Protein AF-A0A0G2GK25-F1 (afdb_monomer_lite)

Radius of gyration: 30.73 Å; chains: 1; bounding box: 61×82×72 Å

Foldseek 3Di:
DDDPPPDDADPVVNSPVPDDFWADDPQQPPAPDDKDWDWDDDAQAKTWIWIDGHDPPDIDTTDIDHADPVHHPDDDPDDDDDDDDDDDPDDDDDDDLDDDDDDDDDDDPDDDDDDDDDDDDDDDDDDDDDDDDDDPDDDDDDDDDDDDDDDDDDDDPPDDPDDDPCLPVCDPVNVVVVCVVVVNDDDDPVVSVVVSVVVVVVCVQLVVQLVVVCVVVVHPDRALVSSQVSCVVVVRHDPDRDD

Secondary structure (DSSP, 8-state):
----SSSPP-TTTTTGGG-------TT-TT-SS--EEEEEEETTTEEEEEEE-SSTT--EEEEEE--BTTB-----SS----------SS------------------S----PPPPPPP---------------S----S------------S-----------GGGGS-HHHHHHHHHHTT-S---TTHHHHHHHHHHHHHHHHHHHHHHHHHHTT-SS--HHHHHHHHHHTT----S---

Structure (mmCIF, N/CA/C/O backbone):
data_AF-A0A0G2GK25-F1
#
_entry.id   AF-A0A0G2GK25-F1
#
loop_
_atom_site.group_PDB
_atom_site.id
_atom_site.type_symbol
_atom_site.label_atom_id
_atom_site.label_alt_id
_atom_site.label_comp_id
_atom_site.label_asym_id
_atom_site.label_entity_id
_atom_site.label_seq_id
_atom_site.pdbx_PDB_ins_code
_atom_site.Cartn_x
_atom_site.Cartn_y
_atom_site.Cartn_z
_atom_site.occupancy
_atom_site.B_iso_or_equiv
_atom_site.auth_seq_id
_atom_site.auth_comp_id
_atom_site.auth_asym_id
_atom_site.auth_atom_id
_atom_site.pdbx_PDB_model_num
ATOM 1 N N . MET A 1 1 ? 1.646 -21.976 -9.529 1.00 83.19 1 MET A N 1
ATOM 2 C CA . MET A 1 1 ? 1.041 -22.993 -8.644 1.00 83.19 1 MET A CA 1
ATOM 3 C C . MET A 1 1 ? -0.136 -22.377 -7.900 1.00 83.19 1 MET A C 1
ATOM 5 O O . MET A 1 1 ? -0.073 -21.195 -7.583 1.00 83.19 1 MET A O 1
ATOM 9 N N . VAL A 1 2 ? -1.203 -23.137 -7.650 1.00 83.75 2 VAL A N 1
ATOM 10 C CA . VAL A 1 2 ? -2.229 -22.783 -6.656 1.00 83.75 2 VAL A CA 1
ATOM 11 C C . VAL A 1 2 ? -1.960 -23.683 -5.458 1.00 83.75 2 VAL A C 1
ATOM 13 O O . VAL A 1 2 ? -1.951 -24.897 -5.619 1.00 83.75 2 VAL A O 1
ATOM 16 N N . GLY A 1 3 ? -1.671 -23.091 -4.300 1.00 82.56 3 GLY A N 1
ATOM 17 C CA . GLY A 1 3 ? -1.383 -23.849 -3.086 1.00 82.56 3 GLY A CA 1
ATOM 18 C C . GLY A 1 3 ? -2.664 -24.393 -2.460 1.00 82.56 3 GLY A C 1
ATOM 19 O O . GLY A 1 3 ? -3.584 -23.631 -2.177 1.00 82.56 3 GLY A O 1
ATOM 20 N N . ASP A 1 4 ? -2.698 -25.699 -2.229 1.00 81.88 4 ASP A N 1
ATOM 21 C CA . ASP A 1 4 ? -3.727 -26.418 -1.468 1.00 81.88 4 ASP A CA 1
ATOM 22 C C . ASP A 1 4 ? -3.340 -26.609 0.014 1.00 81.88 4 ASP A C 1
ATOM 24 O O . ASP A 1 4 ? -4.133 -27.113 0.805 1.00 81.88 4 ASP A O 1
ATOM 28 N N . GLY A 1 5 ? -2.122 -26.196 0.388 1.00 84.69 5 GLY A N 1
ATOM 29 C CA . GLY A 1 5 ? -1.553 -26.331 1.731 1.00 84.69 5 GLY A CA 1
ATOM 30 C C . GLY A 1 5 ? -0.846 -27.664 1.998 1.00 84.69 5 GLY A C 1
ATOM 31 O O . GLY A 1 5 ? -0.209 -27.787 3.039 1.00 84.69 5 GLY A O 1
ATOM 32 N N . ASN A 1 6 ? -0.915 -28.625 1.072 1.00 85.75 6 ASN A N 1
ATOM 33 C CA . ASN A 1 6 ? -0.344 -29.967 1.235 1.00 85.75 6 ASN A CA 1
ATOM 34 C C . ASN A 1 6 ? 0.744 -30.270 0.199 1.00 85.75 6 ASN A C 1
ATOM 36 O O . ASN A 1 6 ? 1.732 -30.932 0.509 1.00 85.75 6 ASN A O 1
ATOM 40 N N . THR A 1 7 ? 0.566 -29.799 -1.033 1.00 86.94 7 THR A N 1
ATOM 41 C CA . THR A 1 7 ? 1.495 -30.048 -2.130 1.00 86.94 7 THR A CA 1
ATOM 42 C C . THR A 1 7 ? 2.746 -29.186 -1.952 1.00 86.94 7 THR A C 1
ATOM 44 O O . THR A 1 7 ? 2.666 -27.956 -1.925 1.00 86.94 7 THR A O 1
ATOM 47 N N . ALA A 1 8 ? 3.908 -29.832 -1.825 1.00 88.69 8 ALA A N 1
ATOM 48 C CA . ALA A 1 8 ? 5.200 -29.154 -1.766 1.00 88.69 8 ALA A CA 1
ATOM 49 C C . ALA A 1 8 ? 5.612 -28.628 -3.151 1.00 88.69 8 ALA A C 1
ATOM 51 O O . ALA A 1 8 ? 5.253 -29.201 -4.179 1.00 88.69 8 ALA A O 1
ATOM 52 N N . TYR A 1 9 ? 6.371 -27.532 -3.177 1.00 87.19 9 TYR A N 1
ATOM 53 C CA . TYR A 1 9 ? 6.902 -26.973 -4.418 1.00 87.19 9 TYR A CA 1
ATOM 54 C C . TYR A 1 9 ? 8.110 -27.790 -4.896 1.00 87.19 9 TYR A C 1
ATOM 56 O O . TYR A 1 9 ? 9.088 -27.922 -4.162 1.00 87.19 9 TYR A O 1
ATOM 64 N N . ASP A 1 10 ? 8.055 -28.303 -6.126 1.00 90.75 10 ASP A N 1
ATOM 65 C CA . ASP A 1 10 ? 9.185 -28.985 -6.765 1.00 90.75 10 ASP A CA 1
ATOM 66 C C . ASP A 1 10 ? 10.186 -27.960 -7.325 1.00 90.75 10 ASP A C 1
ATOM 68 O O . ASP A 1 10 ? 9.947 -27.342 -8.366 1.00 90.75 10 ASP A O 1
ATOM 72 N N . GLN A 1 11 ? 11.300 -27.765 -6.615 1.00 88.19 11 GLN A N 1
ATOM 73 C CA . GLN A 1 11 ? 12.365 -26.845 -7.022 1.00 88.19 11 GLN A CA 1
ATOM 74 C C . GLN A 1 11 ? 13.204 -27.374 -8.196 1.00 88.19 11 GLN A C 1
ATOM 76 O O . GLN A 1 11 ? 13.703 -26.566 -8.973 1.00 88.19 11 GLN A O 1
ATOM 81 N N . GLU A 1 12 ? 13.351 -28.694 -8.356 1.00 88.38 12 GLU A N 1
ATOM 82 C CA . GLU A 1 12 ? 14.247 -29.281 -9.365 1.00 88.38 12 GLU A CA 1
ATOM 83 C C . GLU A 1 12 ? 13.692 -29.127 -10.787 1.00 88.38 12 GLU A C 1
ATOM 85 O O . GLU A 1 12 ? 14.448 -28.918 -11.736 1.00 88.38 12 GLU A O 1
ATOM 90 N N . HIS A 1 13 ? 12.366 -29.179 -10.938 1.00 89.88 13 HIS A N 1
ATOM 91 C CA . HIS A 1 13 ? 11.699 -29.094 -12.243 1.00 89.88 13 HIS A CA 1
ATOM 92 C C . HIS A 1 13 ? 10.912 -27.793 -12.451 1.00 89.88 13 HIS A C 1
ATOM 94 O O . HIS A 1 13 ? 9.975 -27.770 -13.259 1.00 89.88 13 HIS A O 1
ATOM 100 N N . ASP A 1 14 ? 11.245 -26.724 -11.717 1.00 88.00 14 ASP A N 1
ATOM 101 C CA . ASP A 1 14 ? 10.513 -25.444 -11.712 1.00 88.00 14 ASP A CA 1
ATOM 102 C C . ASP A 1 14 ? 8.997 -25.618 -11.496 1.00 88.00 14 ASP A C 1
ATOM 104 O O . ASP A 1 14 ? 8.171 -24.840 -11.979 1.00 88.00 14 ASP A O 1
ATOM 108 N N . ASN A 1 15 ? 8.613 -26.693 -10.805 1.00 90.25 15 ASN A N 1
ATOM 109 C CA . ASN A 1 15 ? 7.237 -27.075 -10.546 1.00 90.25 15 ASN A CA 1
ATOM 110 C C . ASN A 1 15 ? 6.333 -27.128 -11.803 1.00 90.25 15 ASN A C 1
ATOM 112 O O . ASN A 1 15 ? 5.127 -26.866 -11.733 1.00 90.25 15 ASN A O 1
ATOM 116 N N . LYS A 1 16 ? 6.889 -27.517 -12.961 1.00 86.62 16 LYS A N 1
ATOM 117 C CA . LYS A 1 16 ? 6.139 -27.647 -14.228 1.00 86.62 16 LYS A CA 1
ATOM 118 C C . LYS A 1 16 ? 4.933 -28.584 -14.128 1.00 86.62 16 LYS A C 1
ATOM 120 O O . LYS A 1 16 ? 3.908 -28.332 -14.753 1.00 86.62 16 LYS A O 1
ATOM 125 N N . GLY A 1 17 ? 5.023 -29.638 -13.313 1.00 84.25 17 GLY A N 1
ATOM 126 C CA . GLY A 1 17 ? 3.943 -30.615 -13.129 1.00 84.25 17 GLY A CA 1
ATOM 127 C C . GLY A 1 17 ? 2.679 -30.052 -12.465 1.00 84.25 17 GLY A C 1
ATOM 128 O O . GLY A 1 17 ? 1.587 -30.552 -12.724 1.00 84.25 17 GLY A O 1
ATOM 129 N N . THR A 1 18 ? 2.796 -28.996 -11.650 1.00 85.62 18 THR A N 1
ATOM 130 C CA . THR A 1 18 ? 1.647 -28.327 -11.001 1.00 85.62 18 THR A CA 1
ATOM 131 C C . THR A 1 18 ? 1.544 -26.843 -11.383 1.00 85.62 18 THR A C 1
ATOM 133 O O . THR A 1 18 ? 0.936 -26.009 -10.691 1.00 85.62 18 THR A O 1
ATOM 136 N N . GLU A 1 19 ? 2.141 -26.488 -12.523 1.00 87.81 19 GLU A N 1
ATOM 137 C CA . GLU A 1 19 ? 2.067 -25.148 -13.077 1.00 87.81 19 GLU A CA 1
ATOM 138 C C . GLU A 1 19 ? 0.626 -24.810 -13.471 1.00 87.81 19 GLU A C 1
ATOM 140 O O . GLU A 1 19 ? -0.132 -25.607 -14.024 1.00 87.81 19 GLU A O 1
ATOM 145 N N . VAL A 1 20 ? 0.217 -23.588 -13.138 1.00 87.69 20 VAL A N 1
ATOM 146 C CA . VAL A 1 20 ? -1.143 -23.118 -13.416 1.00 87.69 20 VAL A CA 1
ATOM 147 C C . VAL A 1 20 ? -1.178 -22.390 -14.734 1.00 87.69 20 VAL A C 1
ATOM 149 O O . VAL A 1 20 ? -1.976 -22.712 -15.610 1.00 87.69 20 VAL A O 1
ATOM 152 N N . ALA A 1 21 ? -0.317 -21.395 -14.816 1.00 88.75 21 ALA A N 1
ATOM 153 C CA . ALA A 1 21 ? -0.003 -20.623 -15.982 1.00 88.75 21 ALA A CA 1
ATOM 154 C C . ALA A 1 21 ? 1.321 -19.922 -15.685 1.00 88.75 21 ALA A C 1
ATOM 156 O O . ALA A 1 21 ? 1.618 -19.605 -14.525 1.00 88.75 21 ALA A O 1
ATOM 157 N N . GLY A 1 22 ? 2.063 -19.643 -16.739 1.00 90.31 22 GLY A N 1
ATOM 158 C CA . GLY A 1 22 ? 3.324 -18.937 -16.682 1.00 90.31 22 GLY A CA 1
ATOM 159 C C . GLY A 1 22 ? 3.684 -18.430 -18.065 1.00 90.31 22 GLY A C 1
ATOM 160 O O . GLY A 1 22 ? 3.049 -18.763 -19.067 1.00 90.31 22 GLY A O 1
ATOM 161 N N . CYS A 1 23 ? 4.689 -17.571 -18.109 1.00 91.81 23 CYS A N 1
ATOM 162 C CA . CYS A 1 23 ? 5.248 -17.079 -19.352 1.00 91.81 23 CYS A CA 1
ATOM 163 C C . CYS A 1 23 ? 6.756 -16.919 -19.207 1.00 91.81 23 CYS A C 1
ATOM 165 O O . CYS A 1 23 ? 7.280 -16.721 -18.110 1.00 91.81 23 CYS A O 1
ATOM 167 N N . SER A 1 24 ? 7.454 -16.945 -20.338 1.00 91.12 24 SER A N 1
ATOM 168 C CA . SER A 1 24 ? 8.883 -16.654 -20.375 1.00 91.12 24 SER A CA 1
ATOM 169 C C . SER A 1 24 ? 9.122 -15.153 -20.551 1.00 91.12 24 SER A C 1
ATOM 171 O O . SER A 1 24 ? 8.827 -14.580 -21.601 1.00 91.12 24 SER A O 1
ATOM 173 N N . ALA A 1 25 ? 9.686 -14.510 -19.526 1.00 89.69 25 ALA A N 1
ATOM 174 C CA . ALA A 1 25 ? 10.042 -13.090 -19.531 1.00 89.69 25 ALA A CA 1
ATOM 175 C C . ALA A 1 25 ? 11.565 -12.903 -19.651 1.00 89.69 25 ALA A C 1
ATOM 177 O O . ALA A 1 25 ? 12.266 -12.577 -18.690 1.00 89.69 25 ALA A O 1
ATOM 178 N N . ARG A 1 26 ? 12.104 -13.122 -20.857 1.00 89.25 26 ARG A N 1
ATOM 179 C CA . ARG A 1 26 ? 13.542 -12.958 -21.127 1.00 89.25 26 ARG A CA 1
ATOM 180 C C . ARG A 1 26 ? 13.955 -11.487 -21.028 1.00 89.25 26 ARG A C 1
ATOM 182 O O . ARG A 1 26 ? 13.415 -10.663 -21.757 1.00 89.25 26 ARG A O 1
ATOM 189 N N . GLY A 1 27 ? 14.949 -11.180 -20.195 1.00 86.38 27 GLY A N 1
ATOM 190 C CA . GLY A 1 27 ? 15.452 -9.810 -20.005 1.00 86.38 27 GLY A CA 1
ATOM 191 C C . GLY A 1 27 ? 14.850 -9.072 -18.807 1.00 86.38 27 GLY A C 1
ATOM 192 O O . GLY A 1 27 ? 14.907 -7.851 -18.754 1.00 86.38 27 GLY A O 1
ATOM 193 N N . LEU A 1 28 ? 14.268 -9.799 -17.847 1.00 88.69 28 LEU A N 1
ATOM 194 C CA . LEU A 1 28 ? 13.808 -9.217 -16.583 1.00 88.69 28 LEU A CA 1
ATOM 195 C C . LEU A 1 28 ? 14.977 -8.763 -15.683 1.00 88.69 28 LEU A C 1
ATOM 197 O O . LEU A 1 28 ? 14.840 -7.804 -14.928 1.00 88.69 28 LEU A O 1
ATOM 201 N N . ARG A 1 29 ? 16.130 -9.442 -15.773 1.00 89.12 29 ARG A N 1
ATOM 202 C CA . ARG A 1 29 ? 17.359 -9.089 -15.045 1.00 89.12 29 ARG A CA 1
ATOM 203 C C . ARG A 1 29 ? 18.090 -7.958 -15.770 1.00 89.12 29 ARG A C 1
ATOM 205 O O . ARG A 1 29 ? 18.229 -8.017 -16.990 1.00 89.12 29 ARG A O 1
ATOM 212 N N . ASN A 1 30 ? 18.570 -6.964 -15.019 1.00 86.62 30 ASN A N 1
ATOM 213 C CA . ASN A 1 30 ? 19.316 -5.805 -15.535 1.00 86.62 30 ASN A CA 1
ATOM 214 C C . ASN A 1 30 ? 18.621 -5.081 -16.704 1.00 86.62 30 ASN A C 1
ATOM 216 O O . ASN A 1 30 ? 19.266 -4.662 -17.663 1.00 86.62 30 ASN A O 1
ATOM 220 N N . ALA A 1 31 ? 17.294 -4.947 -16.636 1.00 87.19 31 ALA A N 1
ATOM 221 C CA . ALA A 1 31 ? 16.536 -4.221 -17.645 1.00 87.19 31 ALA A CA 1
ATOM 222 C C . ALA A 1 31 ? 16.897 -2.724 -17.642 1.00 87.19 31 ALA A C 1
ATOM 224 O O . ALA A 1 31 ? 17.060 -2.108 -16.589 1.00 87.19 31 ALA A O 1
ATOM 225 N N . ASN A 1 32 ? 16.946 -2.116 -18.831 1.00 89.06 32 ASN A N 1
ATOM 226 C CA . ASN A 1 32 ? 17.199 -0.676 -18.989 1.00 89.06 32 ASN A CA 1
ATOM 227 C C . ASN A 1 32 ? 16.041 0.202 -18.482 1.00 89.06 32 ASN A C 1
ATOM 229 O O . ASN A 1 32 ? 16.210 1.406 -18.297 1.00 89.06 32 ASN A O 1
ATOM 233 N N . VAL A 1 33 ? 14.863 -0.391 -18.276 1.00 90.69 33 VAL A N 1
ATOM 234 C CA . VAL A 1 33 ? 13.667 0.273 -17.753 1.00 90.69 33 VAL A CA 1
ATOM 235 C C . VAL A 1 33 ? 13.247 -0.366 -16.428 1.00 90.69 33 VAL A C 1
ATOM 237 O O . VAL A 1 33 ? 13.446 -1.570 -16.249 1.00 90.69 33 VAL A O 1
ATOM 240 N N . PRO A 1 34 ? 12.632 0.392 -15.501 1.00 90.56 34 PRO A N 1
ATOM 241 C CA . PRO A 1 34 ? 12.114 -0.175 -14.263 1.00 90.56 34 PRO A CA 1
ATOM 242 C C . PRO A 1 34 ? 11.094 -1.278 -14.549 1.00 90.56 34 PRO A C 1
ATOM 244 O O . PRO A 1 34 ? 10.068 -1.033 -15.193 1.00 90.56 34 PRO A O 1
ATOM 247 N N . THR A 1 35 ? 11.371 -2.479 -14.051 1.00 93.88 35 THR A N 1
ATOM 248 C CA . THR A 1 35 ? 10.482 -3.624 -14.214 1.00 93.88 35 THR A CA 1
ATOM 249 C C . THR A 1 35 ? 9.256 -3.461 -13.319 1.00 93.88 35 THR A C 1
ATOM 251 O O . THR A 1 35 ? 9.357 -3.101 -12.145 1.00 93.88 35 THR A O 1
ATOM 254 N N . LYS A 1 36 ? 8.065 -3.685 -13.877 1.00 95.31 36 LYS A N 1
ATOM 255 C CA . LYS A 1 36 ? 6.804 -3.636 -13.127 1.00 95.31 36 LYS A CA 1
ATOM 256 C C . LYS A 1 36 ? 5.994 -4.892 -13.397 1.00 95.31 36 LYS A C 1
ATOM 258 O O . LYS A 1 36 ? 5.917 -5.358 -14.531 1.00 95.31 36 LYS A O 1
ATOM 263 N N . ALA A 1 37 ? 5.343 -5.394 -12.357 1.00 95.06 37 ALA A N 1
ATOM 264 C CA . ALA A 1 37 ? 4.371 -6.471 -12.448 1.00 95.06 37 ALA A CA 1
ATOM 265 C C . ALA A 1 37 ? 3.013 -5.959 -11.968 1.00 95.06 37 ALA A C 1
ATOM 267 O O . ALA A 1 37 ? 2.920 -5.258 -10.961 1.00 95.06 37 ALA A O 1
ATOM 268 N N . LYS A 1 38 ? 1.956 -6.300 -12.701 1.00 95.81 38 LYS A N 1
ATOM 269 C CA . LYS A 1 38 ? 0.578 -5.949 -12.368 1.00 95.81 38 LYS A CA 1
ATOM 270 C C . LYS A 1 38 ? -0.255 -7.217 -12.373 1.00 95.81 38 LYS A C 1
ATOM 272 O O . LYS A 1 38 ? -0.561 -7.765 -13.429 1.00 95.81 38 LYS A O 1
ATOM 277 N N . LEU A 1 39 ? -0.607 -7.667 -11.175 1.00 94.19 39 LEU A N 1
ATOM 278 C CA . LEU A 1 39 ? -1.486 -8.805 -10.954 1.00 94.19 39 LEU A CA 1
ATOM 279 C C . LEU A 1 39 ? -2.906 -8.293 -10.714 1.00 94.19 39 LEU A C 1
ATOM 281 O O . LEU A 1 39 ? -3.136 -7.478 -9.824 1.00 94.19 39 LEU A O 1
ATOM 285 N N . THR A 1 40 ? -3.852 -8.755 -11.522 1.00 93.19 40 THR A N 1
ATOM 286 C CA . THR A 1 40 ? -5.264 -8.380 -11.436 1.00 93.19 40 THR A CA 1
ATOM 287 C C . THR A 1 40 ? -6.088 -9.622 -11.169 1.00 93.19 40 THR A C 1
ATOM 289 O O . THR A 1 40 ? -6.143 -10.514 -12.011 1.00 93.19 40 THR A O 1
ATOM 292 N N . TYR A 1 41 ? -6.737 -9.665 -10.010 1.00 90.75 41 TYR A N 1
ATOM 293 C CA . TYR A 1 41 ? -7.692 -10.707 -9.660 1.00 90.75 41 TYR A CA 1
ATOM 294 C C . TYR A 1 41 ? -9.098 -10.121 -9.636 1.00 90.75 41 TYR A C 1
ATOM 296 O O . TYR A 1 41 ? -9.368 -9.150 -8.928 1.00 90.75 41 TYR A O 1
ATOM 304 N N . LEU A 1 42 ? -9.989 -10.724 -10.413 1.00 89.56 42 LEU A N 1
ATOM 305 C CA . LEU A 1 42 ? -11.419 -10.482 -10.356 1.00 89.56 42 LEU A CA 1
ATOM 306 C C . LEU A 1 42 ? -12.089 -11.785 -9.947 1.00 89.56 42 LEU A C 1
ATOM 308 O O . LEU A 1 42 ? -11.999 -12.784 -10.667 1.00 89.56 42 LEU A O 1
ATOM 312 N N . GLN A 1 43 ? -12.758 -11.742 -8.796 1.00 85.25 43 GLN A N 1
ATOM 313 C CA . GLN A 1 43 ? -13.471 -12.882 -8.241 1.00 85.25 43 GLN A CA 1
ATOM 314 C C . GLN A 1 43 ? -14.417 -13.478 -9.289 1.00 85.25 43 GLN A C 1
ATOM 316 O O . GLN A 1 43 ? -15.163 -12.745 -9.942 1.00 85.25 43 GLN A O 1
ATOM 321 N N . ASP A 1 44 ? -14.326 -14.796 -9.466 1.00 81.94 44 ASP A N 1
ATOM 322 C CA . ASP A 1 44 ? -15.140 -15.587 -10.395 1.00 81.94 44 ASP A CA 1
ATOM 323 C C . ASP A 1 44 ? -15.070 -15.138 -11.873 1.00 81.94 44 ASP A C 1
ATOM 325 O O . ASP A 1 44 ? -15.881 -15.569 -12.689 1.00 81.94 44 ASP A O 1
ATOM 329 N N . LYS A 1 45 ? -14.086 -14.304 -12.253 1.00 86.88 45 LYS A N 1
ATOM 330 C CA . LYS A 1 45 ? -13.911 -13.816 -13.634 1.00 86.88 45 LYS A CA 1
ATOM 331 C C . LYS A 1 45 ? -12.552 -14.150 -14.229 1.00 86.88 45 LYS A C 1
ATOM 333 O O . LYS A 1 45 ? -12.490 -14.798 -15.268 1.00 86.88 45 LYS A O 1
ATOM 338 N N . SER A 1 46 ? -11.465 -13.678 -13.617 1.00 89.56 46 SER A N 1
ATOM 339 C CA . SER A 1 46 ? -10.125 -13.853 -14.189 1.00 89.56 46 SER A CA 1
ATOM 340 C C . SER A 1 46 ? -9.000 -13.528 -13.209 1.00 89.56 46 SER A C 1
ATOM 342 O O . SER A 1 46 ? -9.128 -12.608 -12.397 1.00 89.56 46 SER A O 1
ATOM 344 N N . LEU A 1 47 ? -7.856 -14.192 -13.372 1.00 91.69 47 LEU A N 1
ATOM 345 C CA . LEU A 1 47 ? -6.566 -13.767 -12.824 1.00 91.69 47 LEU A CA 1
ATOM 346 C C . LEU A 1 47 ? -5.598 -13.500 -13.971 1.00 91.69 47 LEU A C 1
ATOM 348 O O . LEU A 1 47 ? -5.284 -14.399 -14.747 1.00 91.69 47 LEU A O 1
ATOM 352 N N . THR A 1 48 ? -5.116 -12.267 -14.056 1.00 94.19 48 THR A N 1
ATOM 353 C CA . THR A 1 48 ? -4.231 -11.823 -15.134 1.00 94.19 48 THR A CA 1
ATOM 354 C C . THR A 1 48 ? -2.958 -11.232 -14.554 1.00 94.19 48 THR A C 1
ATOM 356 O O . THR A 1 48 ? -3.020 -10.360 -13.684 1.00 94.19 48 THR A O 1
ATOM 359 N N . LEU A 1 49 ? -1.808 -11.670 -15.062 1.00 95.25 49 LEU A N 1
ATOM 360 C CA . LEU A 1 49 ? -0.504 -11.087 -14.768 1.00 95.25 49 LEU A CA 1
ATOM 361 C C . LEU A 1 49 ? 0.013 -10.357 -16.008 1.00 95.25 49 LEU A C 1
ATOM 363 O O . LEU A 1 49 ? 0.183 -10.962 -17.065 1.00 95.25 49 LEU A O 1
ATOM 367 N N . GLN A 1 50 ? 0.306 -9.069 -15.860 1.00 96.25 50 GLN A N 1
ATOM 368 C CA . GLN A 1 50 ? 0.944 -8.252 -16.890 1.00 96.25 50 GLN A CA 1
ATOM 369 C C . GLN A 1 50 ? 2.320 -7.794 -16.407 1.00 96.25 50 GLN A C 1
ATOM 371 O O . GLN A 1 50 ? 2.482 -7.420 -15.242 1.00 96.25 50 GLN A O 1
ATOM 376 N N . LEU A 1 51 ? 3.301 -7.787 -17.305 1.00 95.50 51 LEU A N 1
ATOM 377 C CA . LEU A 1 51 ? 4.681 -7.404 -17.026 1.00 95.50 51 LEU A CA 1
ATOM 378 C C . LEU A 1 51 ? 5.104 -6.244 -17.929 1.00 95.50 51 LEU A C 1
ATOM 380 O O . LEU A 1 51 ? 4.834 -6.238 -19.127 1.00 95.50 51 LEU A O 1
ATOM 384 N N . GLN A 1 52 ? 5.815 -5.278 -17.362 1.00 94.25 52 GLN A N 1
ATOM 385 C CA . GLN A 1 52 ? 6.483 -4.201 -18.084 1.00 94.25 52 GLN A CA 1
ATOM 386 C C . GLN A 1 52 ? 7.981 -4.340 -17.823 1.00 94.25 52 GLN A C 1
ATOM 388 O O . GLN A 1 52 ? 8.427 -4.132 -16.698 1.00 94.25 52 GLN A O 1
ATOM 393 N N . TYR A 1 53 ? 8.751 -4.721 -18.841 1.00 93.75 53 TYR A N 1
ATOM 394 C CA . TYR A 1 53 ? 10.208 -4.893 -18.719 1.00 93.75 53 TYR A CA 1
ATOM 395 C C . TYR A 1 53 ? 10.992 -4.590 -20.007 1.00 93.75 53 TYR A C 1
ATOM 397 O O . TYR A 1 53 ? 12.207 -4.438 -19.956 1.00 93.75 53 TYR A O 1
ATOM 405 N N . LYS A 1 54 ? 10.318 -4.496 -21.164 1.00 90.25 54 LYS A N 1
ATOM 406 C CA . LYS A 1 54 ? 10.956 -4.210 -22.462 1.00 90.25 54 LYS A CA 1
ATOM 407 C C . LYS A 1 54 ? 11.098 -2.709 -22.714 1.00 90.25 54 LYS A C 1
ATOM 409 O O . LYS A 1 54 ? 12.167 -2.239 -23.084 1.00 90.25 54 LYS A O 1
ATOM 414 N N . SER A 1 55 ? 10.013 -1.973 -22.506 1.00 90.88 55 SER A N 1
ATOM 415 C CA . SER A 1 55 ? 9.906 -0.532 -22.736 1.00 90.88 55 SER A CA 1
ATOM 416 C C . SER A 1 55 ? 9.065 0.117 -21.642 1.00 90.88 55 SER A C 1
ATOM 418 O O . SER A 1 55 ? 8.265 -0.542 -20.970 1.00 90.88 55 SER A O 1
ATOM 420 N N . GLU A 1 56 ? 9.267 1.417 -21.438 1.00 90.62 56 GLU A N 1
ATOM 421 C CA . GLU A 1 56 ? 8.472 2.182 -20.482 1.00 90.62 56 GLU A CA 1
ATOM 422 C C . GLU A 1 56 ? 7.003 2.249 -20.941 1.00 90.62 56 GLU A C 1
ATOM 424 O O . GLU A 1 56 ? 6.704 2.282 -22.134 1.00 90.62 56 GLU A O 1
ATOM 429 N N . ASP A 1 57 ? 6.089 2.146 -19.977 1.00 89.50 57 ASP A N 1
ATOM 430 C CA . ASP A 1 57 ? 4.625 2.166 -20.122 1.00 89.50 57 ASP A CA 1
ATOM 431 C C . ASP A 1 57 ? 4.003 1.144 -21.090 1.00 89.50 57 ASP A C 1
ATOM 433 O O . ASP A 1 57 ? 2.809 1.195 -21.384 1.00 89.50 57 ASP A O 1
ATOM 437 N N . THR A 1 58 ? 4.776 0.150 -21.529 1.00 94.25 58 THR A N 1
ATOM 438 C CA . THR A 1 58 ? 4.289 -0.935 -22.387 1.00 94.25 58 THR A CA 1
ATOM 439 C C . THR A 1 58 ? 4.076 -2.203 -21.568 1.00 94.25 58 THR A C 1
ATOM 441 O O . THR A 1 58 ? 5.031 -2.847 -21.125 1.00 94.25 58 THR A O 1
ATOM 444 N N . TRP A 1 59 ? 2.815 -2.584 -21.380 1.00 94.50 59 TRP A N 1
ATOM 445 C CA . TRP A 1 59 ? 2.442 -3.799 -20.657 1.00 94.50 59 TRP A CA 1
ATOM 446 C C . TRP A 1 59 ? 2.344 -4.986 -21.613 1.00 94.50 59 TRP A C 1
ATOM 448 O O . TRP A 1 59 ? 1.667 -4.913 -22.632 1.00 94.50 59 TRP A O 1
ATOM 45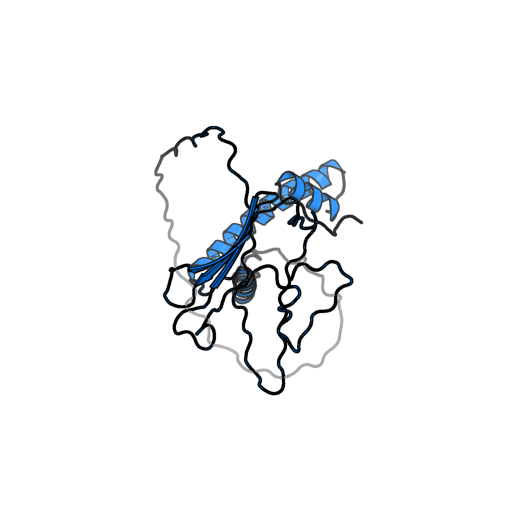8 N N . THR A 1 60 ? 3.019 -6.079 -21.271 1.00 93.75 60 THR A N 1
ATOM 459 C CA . THR A 1 60 ? 2.923 -7.368 -21.962 1.00 93.75 60 THR A CA 1
ATOM 460 C C . THR A 1 60 ? 2.140 -8.341 -21.091 1.00 93.75 60 THR A C 1
ATOM 462 O O . THR A 1 60 ? 2.444 -8.488 -19.905 1.00 93.75 60 THR A O 1
ATOM 465 N N . ASP A 1 61 ? 1.152 -9.015 -21.669 1.00 94.38 61 ASP A N 1
ATOM 466 C CA . ASP A 1 61 ? 0.403 -10.060 -20.974 1.00 94.38 61 ASP A CA 1
ATOM 467 C C . ASP A 1 61 ? 1.282 -11.294 -20.783 1.00 94.38 61 ASP A C 1
ATOM 469 O O . ASP A 1 61 ? 1.836 -11.829 -21.741 1.00 94.38 61 ASP A O 1
ATOM 473 N N . CYS A 1 62 ? 1.436 -11.721 -19.530 1.00 94.81 62 CYS A N 1
ATOM 474 C CA . CYS A 1 62 ? 2.151 -12.945 -19.193 1.00 94.81 62 CYS A CA 1
ATOM 475 C C . CYS A 1 62 ? 1.192 -14.131 -19.262 1.00 94.81 62 CYS A C 1
ATOM 477 O O . CYS A 1 62 ? 1.362 -15.037 -20.069 1.00 94.81 62 CYS A O 1
ATOM 479 N N . PHE A 1 63 ? 0.134 -14.087 -18.457 1.00 93.94 63 PHE A N 1
ATOM 480 C CA . PHE A 1 63 ? -0.953 -15.050 -18.528 1.00 93.94 63 PHE A CA 1
ATOM 481 C C . PHE A 1 63 ? -2.270 -14.400 -18.122 1.00 93.94 63 PHE A C 1
ATOM 483 O O . PHE A 1 63 ? -2.299 -13.463 -17.320 1.00 93.94 63 PHE A O 1
ATOM 490 N N . SER A 1 64 ? -3.364 -14.948 -18.641 1.00 93.12 64 SER A N 1
ATOM 491 C CA . SER A 1 64 ? -4.718 -14.666 -18.186 1.00 93.12 64 SER A CA 1
ATOM 492 C C . SER A 1 64 ? -5.456 -15.988 -18.063 1.00 93.12 64 SER A C 1
ATOM 494 O O . SER A 1 64 ? -5.561 -16.733 -19.035 1.00 93.12 64 SER A O 1
ATOM 496 N N . ILE A 1 65 ? -5.909 -16.305 -16.854 1.00 91.75 65 ILE A N 1
ATOM 497 C CA . ILE A 1 65 ? -6.676 -17.517 -16.580 1.00 91.75 65 ILE A CA 1
ATOM 498 C C . ILE A 1 65 ? -8.108 -17.148 -16.221 1.00 91.75 65 ILE A C 1
ATOM 500 O O . ILE A 1 65 ? -8.346 -16.224 -15.438 1.00 91.75 65 ILE A O 1
ATOM 504 N N . THR A 1 66 ? -9.054 -17.899 -16.771 1.00 90.31 66 THR A N 1
ATOM 505 C CA . THR A 1 66 ? -10.477 -17.818 -16.447 1.00 90.31 66 THR A CA 1
ATOM 506 C C . THR A 1 66 ? -10.885 -19.028 -15.597 1.00 90.31 66 THR A C 1
ATOM 508 O O . THR A 1 66 ? -10.383 -20.135 -15.820 1.00 90.31 66 THR A O 1
ATOM 511 N N . PRO A 1 67 ? -11.768 -18.858 -14.596 1.00 86.81 67 PRO A N 1
ATOM 512 C CA . PRO A 1 67 ? -12.292 -19.980 -13.827 1.00 86.81 67 PRO A CA 1
ATOM 513 C C . PRO A 1 67 ? -13.066 -20.930 -14.746 1.00 86.81 67 PRO A C 1
ATOM 515 O O . PRO A 1 67 ? -13.943 -20.499 -15.489 1.00 86.81 67 PRO A O 1
ATOM 518 N N . THR A 1 68 ? -12.744 -22.220 -14.690 1.00 83.75 68 THR A N 1
ATOM 519 C CA . THR A 1 68 ? -13.466 -23.294 -15.396 1.00 83.75 68 THR A CA 1
ATOM 520 C C . THR A 1 68 ? -13.949 -24.310 -14.359 1.00 83.75 68 THR A C 1
ATOM 522 O O . THR A 1 68 ? -13.376 -24.381 -13.274 1.00 83.75 68 THR A O 1
ATOM 525 N N . GLU A 1 69 ? -14.976 -25.112 -14.649 1.00 74.50 69 GLU A N 1
ATOM 526 C CA . GLU A 1 69 ? -15.504 -26.113 -13.700 1.00 74.50 69 GLU A CA 1
ATOM 527 C C . GLU A 1 69 ? -14.441 -27.118 -13.226 1.00 74.50 69 GLU A C 1
ATOM 529 O O . GLU A 1 69 ? -14.401 -27.473 -12.051 1.00 74.50 69 GLU A O 1
ATOM 534 N N . SER A 1 70 ? -13.510 -27.501 -14.104 1.00 73.88 70 SER A N 1
ATOM 535 C CA . SER A 1 70 ? -12.357 -28.349 -13.769 1.00 73.88 70 SER A CA 1
ATOM 536 C C . SER A 1 70 ? -11.268 -27.629 -12.963 1.00 73.88 70 SER A C 1
ATOM 538 O O . SER A 1 70 ? -10.374 -28.271 -12.413 1.00 73.88 70 SER A O 1
ATOM 540 N N . ARG A 1 71 ? -11.315 -26.293 -12.891 1.00 75.06 71 ARG A N 1
ATOM 541 C CA . ARG A 1 71 ? -10.301 -25.452 -12.251 1.00 75.06 71 ARG A CA 1
ATOM 542 C C . ARG A 1 71 ? -10.926 -24.216 -11.585 1.00 75.06 71 ARG A C 1
ATOM 544 O O . ARG A 1 71 ? -10.861 -23.111 -12.140 1.00 75.06 71 ARG A O 1
ATOM 551 N N . PRO A 1 72 ? -11.500 -24.365 -10.380 1.00 77.19 72 PRO A N 1
ATOM 552 C CA . PRO A 1 72 ? -12.052 -23.240 -9.645 1.00 77.19 72 PRO A CA 1
ATOM 553 C C . PRO A 1 72 ? -10.923 -22.339 -9.141 1.00 77.19 72 PRO A C 1
ATOM 555 O O . PRO A 1 72 ? -10.124 -22.716 -8.284 1.00 77.19 72 PRO A O 1
ATOM 558 N N . LEU A 1 73 ? -10.871 -21.111 -9.648 1.00 81.50 73 LEU A N 1
ATOM 559 C CA . LEU A 1 73 ? -9.976 -20.085 -9.132 1.00 81.50 73 LEU A CA 1
ATOM 560 C C . LEU A 1 73 ? -10.628 -19.410 -7.916 1.00 81.50 73 LEU A C 1
ATOM 562 O O . LEU A 1 73 ? -11.172 -18.313 -8.015 1.00 81.50 73 LEU A O 1
ATOM 566 N N . LYS A 1 74 ? -10.612 -20.101 -6.774 1.00 79.31 74 LYS A N 1
ATOM 567 C CA . LYS A 1 74 ? -11.169 -19.599 -5.513 1.00 79.31 74 LYS A CA 1
ATOM 568 C C . LYS A 1 74 ? -10.045 -19.190 -4.573 1.00 79.31 74 LYS A C 1
ATOM 570 O O . LYS A 1 74 ? -9.432 -20.034 -3.926 1.00 79.31 74 LYS A O 1
ATOM 575 N N . LEU A 1 75 ? -9.785 -17.888 -4.497 1.00 83.19 75 LEU A N 1
ATOM 576 C CA . LEU A 1 75 ? -8.934 -17.334 -3.447 1.00 83.19 75 LEU A CA 1
ATOM 577 C C . LEU A 1 75 ? -9.749 -17.125 -2.156 1.00 83.19 75 LEU A C 1
ATOM 579 O O . LEU A 1 75 ? -10.931 -16.774 -2.243 1.00 83.19 75 LEU A O 1
ATOM 583 N N . PRO A 1 76 ? -9.150 -17.320 -0.966 1.00 83.88 76 PRO A N 1
ATOM 584 C CA . PRO A 1 76 ? -9.808 -17.045 0.309 1.00 83.88 76 PRO A CA 1
ATOM 585 C C . PRO A 1 76 ? -10.289 -15.593 0.417 1.00 83.88 76 PRO A C 1
ATOM 587 O O . PRO A 1 76 ? -9.657 -14.677 -0.109 1.00 83.88 76 PRO A O 1
ATOM 590 N N . SER A 1 77 ? -11.378 -15.372 1.158 1.00 79.75 77 SER A N 1
ATOM 591 C CA . SER A 1 77 ? -11.941 -14.031 1.390 1.00 79.75 77 SER A CA 1
ATOM 592 C C . SER A 1 77 ? -11.000 -13.104 2.166 1.00 79.75 77 SER A C 1
ATOM 594 O O . SER A 1 77 ? -11.054 -11.887 2.000 1.00 79.75 77 SER A O 1
ATOM 596 N N . VAL A 1 78 ? -10.125 -13.677 2.996 1.00 84.50 78 VAL A N 1
ATOM 597 C CA . VAL A 1 78 ? -9.033 -12.975 3.670 1.00 84.50 78 VAL A CA 1
ATOM 598 C C . VAL A 1 78 ? -7.721 -13.506 3.113 1.00 84.50 78 VAL A C 1
ATOM 600 O O . VAL A 1 78 ? -7.355 -14.655 3.348 1.00 84.50 78 VAL A O 1
ATOM 603 N N . SER A 1 79 ? -7.015 -12.663 2.367 1.00 84.12 79 SER A N 1
ATOM 604 C CA . SER A 1 79 ? -5.752 -13.007 1.718 1.00 84.12 79 SER A CA 1
ATOM 605 C C . SER A 1 79 ? -4.643 -12.059 2.153 1.00 84.12 79 SER A C 1
ATOM 607 O O . SER A 1 79 ? -4.851 -10.846 2.228 1.00 84.12 79 SER A O 1
ATOM 609 N N . TYR A 1 80 ? -3.449 -12.601 2.358 1.00 89.25 80 TYR A N 1
ATOM 610 C CA . TYR A 1 80 ? -2.239 -11.821 2.586 1.00 89.25 80 TYR A CA 1
ATOM 611 C C . TYR A 1 80 ? -1.415 -11.782 1.302 1.00 89.25 80 TYR A C 1
ATOM 613 O O . TYR A 1 80 ? -1.266 -12.798 0.626 1.00 89.25 80 TYR A O 1
ATOM 621 N N . LEU A 1 81 ? -0.878 -10.608 0.970 1.00 90.50 81 LEU A N 1
ATOM 622 C CA . LEU A 1 81 ? 0.089 -10.456 -0.110 1.00 90.50 81 LEU A CA 1
ATOM 623 C C . LEU A 1 81 ? 1.490 -10.447 0.499 1.00 90.50 81 LEU A C 1
ATOM 625 O O . LEU A 1 81 ? 1.795 -9.596 1.334 1.00 90.50 81 LEU A O 1
ATOM 629 N N . GLY A 1 82 ? 2.326 -11.387 0.073 1.00 93.25 82 GLY A N 1
ATOM 630 C CA . GLY A 1 82 ? 3.718 -11.496 0.485 1.00 93.25 82 GLY A CA 1
ATOM 631 C C . GLY A 1 82 ? 4.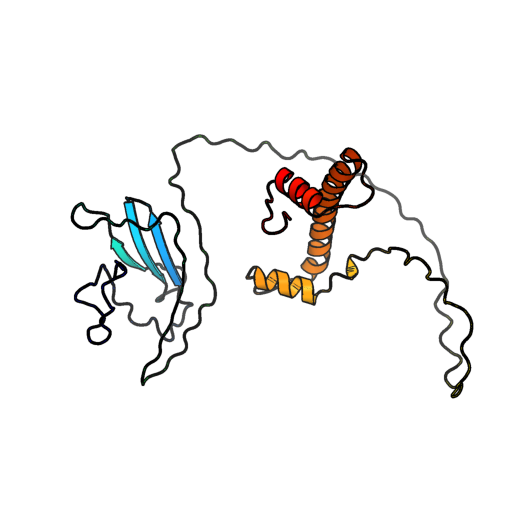617 -11.709 -0.723 1.00 93.25 82 GLY A C 1
ATOM 632 O O . GLY A 1 82 ? 4.179 -12.229 -1.748 1.00 93.25 82 GLY A O 1
ATOM 633 N N . PHE A 1 83 ? 5.872 -11.299 -0.586 1.00 93.62 83 PHE A N 1
ATOM 634 C CA . PHE A 1 83 ? 6.922 -11.546 -1.563 1.00 93.62 83 PHE A CA 1
ATOM 635 C C . PHE A 1 83 ? 8.091 -12.177 -0.823 1.00 93.62 83 PHE A C 1
ATOM 637 O O . PHE A 1 83 ? 8.477 -11.702 0.246 1.00 93.62 83 PHE A O 1
ATOM 644 N N . SER A 1 84 ? 8.639 -13.233 -1.397 1.00 93.44 84 SER A N 1
ATOM 645 C CA . SER A 1 84 ? 9.864 -13.875 -0.950 1.00 93.44 84 SER A CA 1
ATOM 646 C C . SER A 1 84 ? 10.824 -13.965 -2.129 1.00 93.44 84 SER A C 1
ATOM 648 O O . SER A 1 84 ? 10.412 -13.931 -3.290 1.00 93.44 84 SER A O 1
ATOM 650 N N . ALA A 1 85 ? 12.108 -14.052 -1.820 1.00 91.75 85 ALA A N 1
ATOM 651 C CA . ALA A 1 85 ? 13.149 -14.337 -2.786 1.00 91.75 85 ALA A CA 1
ATOM 652 C C . ALA A 1 85 ? 14.148 -15.284 -2.129 1.00 91.75 85 ALA A C 1
ATOM 654 O O . ALA A 1 85 ? 14.378 -15.205 -0.921 1.00 91.75 85 ALA A O 1
ATOM 655 N N . GLU A 1 86 ? 14.717 -16.171 -2.930 1.00 90.00 86 GLU A N 1
ATOM 656 C CA . GLU A 1 86 ? 15.696 -17.164 -2.513 1.00 90.00 86 GLU A CA 1
ATOM 657 C C . GLU A 1 86 ? 16.843 -17.161 -3.527 1.00 90.00 86 GLU A C 1
ATOM 659 O O . GLU A 1 86 ? 16.629 -16.945 -4.723 1.00 90.00 86 GLU A O 1
ATOM 664 N N . THR A 1 87 ? 18.066 -17.349 -3.039 1.00 90.69 87 THR A N 1
ATOM 665 C CA . THR A 1 87 ? 19.289 -17.438 -3.848 1.00 90.69 87 THR A CA 1
ATOM 666 C C . THR A 1 87 ? 19.912 -18.812 -3.663 1.00 90.69 87 THR A C 1
ATOM 668 O O . THR A 1 87 ? 20.002 -19.280 -2.529 1.00 90.69 87 THR A O 1
ATOM 671 N N . GLY A 1 88 ? 20.379 -19.421 -4.752 1.00 89.44 88 GLY A N 1
ATOM 672 C CA . GLY A 1 88 ? 21.151 -20.664 -4.712 1.00 89.44 88 GLY A CA 1
ATOM 673 C C . GLY A 1 88 ? 22.657 -20.402 -4.767 1.00 89.44 88 GLY A C 1
ATOM 674 O O . GLY A 1 88 ? 23.143 -19.385 -4.273 1.00 89.44 88 GLY A O 1
ATOM 675 N N . GLU A 1 89 ? 23.390 -21.303 -5.427 1.00 89.06 89 GLU A N 1
ATOM 676 C CA . GLU A 1 89 ? 24.836 -21.160 -5.670 1.00 89.06 89 GLU A CA 1
ATOM 677 C C . GLU A 1 89 ? 25.182 -19.885 -6.456 1.00 89.06 89 GLU A C 1
ATOM 679 O O . GLU A 1 89 ? 26.191 -19.233 -6.193 1.00 89.06 89 GLU A O 1
ATOM 684 N N . LEU A 1 90 ? 24.315 -19.502 -7.399 1.00 88.25 90 LEU A N 1
ATOM 685 C CA . LEU A 1 90 ? 24.347 -18.200 -8.055 1.00 88.25 90 LEU A CA 1
ATOM 686 C C . LEU A 1 90 ? 23.435 -17.233 -7.296 1.00 88.25 90 LEU A C 1
ATOM 688 O O . LEU A 1 90 ? 22.244 -17.499 -7.107 1.00 88.25 90 LEU A O 1
ATOM 692 N N . SER A 1 91 ? 23.998 -16.098 -6.888 1.00 89.19 91 SER A N 1
ATOM 693 C CA . SER A 1 91 ? 23.285 -15.047 -6.169 1.00 89.19 91 SER A CA 1
ATOM 694 C C . SER A 1 91 ? 22.914 -13.884 -7.086 1.00 89.19 91 SER A C 1
ATOM 696 O O . SER A 1 91 ? 23.620 -13.562 -8.039 1.00 89.19 91 SER A O 1
ATOM 698 N N . ASP A 1 92 ? 21.786 -13.253 -6.776 1.00 90.56 92 ASP A N 1
ATOM 699 C CA . ASP A 1 92 ? 21.292 -12.045 -7.429 1.00 90.56 92 ASP A CA 1
ATOM 700 C C . ASP A 1 92 ? 20.648 -11.129 -6.386 1.00 90.56 92 ASP A C 1
ATOM 702 O O . ASP A 1 92 ? 20.188 -11.579 -5.333 1.00 90.56 92 ASP A O 1
ATOM 706 N N . ASN A 1 93 ? 20.583 -9.836 -6.699 1.00 90.81 93 ASN A N 1
ATOM 707 C CA . ASN A 1 93 ? 19.893 -8.862 -5.861 1.00 90.81 93 ASN A CA 1
ATOM 708 C C . ASN A 1 93 ? 18.406 -8.800 -6.230 1.00 90.81 93 ASN A C 1
ATOM 710 O O . ASN A 1 93 ? 18.053 -8.585 -7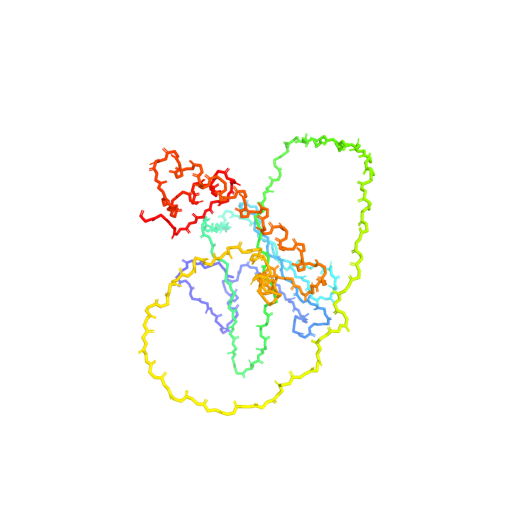.392 1.00 90.81 93 ASN A O 1
ATOM 714 N N . PHE A 1 94 ? 17.536 -8.926 -5.228 1.00 91.62 94 PHE A N 1
ATOM 715 C CA . PHE A 1 94 ? 16.085 -8.852 -5.388 1.00 91.62 94 PHE A CA 1
ATOM 716 C C . PHE A 1 94 ? 15.525 -7.611 -4.689 1.00 91.62 94 PHE A C 1
ATOM 718 O O . PHE A 1 94 ? 15.241 -7.629 -3.493 1.00 91.62 94 PHE A O 1
ATOM 725 N N . ASP A 1 95 ? 15.333 -6.535 -5.452 1.00 90.75 95 ASP A N 1
ATOM 726 C CA . ASP A 1 95 ? 14.851 -5.258 -4.923 1.00 90.75 95 ASP A CA 1
ATOM 727 C C . ASP A 1 95 ? 13.379 -5.007 -5.271 1.00 90.75 95 ASP A C 1
ATOM 729 O O . ASP A 1 95 ? 12.999 -4.889 -6.438 1.00 90.75 95 ASP A O 1
ATOM 733 N N . ILE A 1 96 ? 12.544 -4.835 -4.241 1.00 92.50 96 ILE A N 1
ATOM 734 C CA . ILE A 1 96 ? 11.152 -4.388 -4.387 1.00 92.50 96 ILE A CA 1
ATOM 735 C C . ILE A 1 96 ? 11.074 -2.909 -4.014 1.00 92.50 96 ILE A C 1
ATOM 737 O O . ILE A 1 96 ? 11.152 -2.535 -2.845 1.00 92.50 96 ILE A O 1
ATOM 741 N N . ILE A 1 97 ? 10.894 -2.051 -5.017 1.00 92.31 97 ILE A N 1
ATOM 742 C CA . ILE A 1 97 ? 10.859 -0.593 -4.820 1.00 92.31 97 ILE A CA 1
ATOM 743 C C . ILE A 1 97 ? 9.531 -0.143 -4.193 1.00 92.31 97 ILE A C 1
ATOM 745 O O . ILE A 1 97 ? 9.515 0.720 -3.314 1.00 92.31 97 ILE A O 1
ATOM 749 N N . SER A 1 98 ? 8.410 -0.692 -4.662 1.00 93.94 98 SER A N 1
ATOM 750 C CA . SER A 1 98 ? 7.070 -0.314 -4.209 1.00 93.94 98 SER A CA 1
ATOM 751 C C . SER A 1 98 ? 6.052 -1.405 -4.507 1.00 93.94 98 SER A C 1
ATOM 753 O O . SER A 1 98 ? 6.125 -2.054 -5.550 1.00 93.94 98 SER A O 1
ATOM 755 N N . VAL A 1 99 ? 5.061 -1.536 -3.627 1.00 94.44 99 VAL A N 1
ATOM 756 C CA . VAL A 1 99 ? 3.905 -2.417 -3.806 1.00 94.44 99 VAL A CA 1
ATOM 757 C C . VAL A 1 99 ? 2.643 -1.577 -3.656 1.00 94.44 99 VAL A C 1
ATOM 759 O O . VAL A 1 99 ? 2.383 -1.041 -2.581 1.00 94.44 99 VAL A O 1
ATOM 762 N N . ASP A 1 100 ? 1.856 -1.493 -4.727 1.00 93.94 100 ASP A N 1
ATOM 763 C CA . ASP A 1 100 ? 0.576 -0.787 -4.744 1.00 93.94 100 ASP A CA 1
ATOM 764 C C . ASP A 1 100 ? -0.571 -1.797 -4.856 1.00 93.94 100 ASP A C 1
ATOM 766 O O . ASP A 1 100 ? -0.863 -2.312 -5.935 1.00 93.94 100 ASP A O 1
ATOM 770 N N . ALA A 1 101 ? -1.247 -2.065 -3.738 1.00 92.31 101 ALA A N 1
ATOM 771 C CA . ALA A 1 101 ? -2.432 -2.918 -3.697 1.00 92.31 101 ALA A C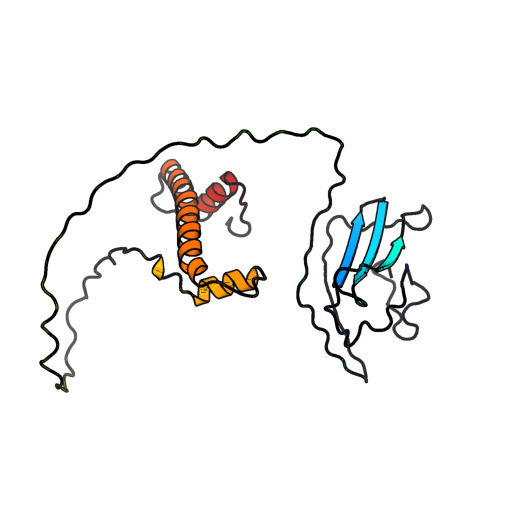A 1
ATOM 772 C C . ALA A 1 101 ? -3.710 -2.069 -3.765 1.00 92.31 101 ALA A C 1
ATOM 774 O O . ALA A 1 101 ? -3.852 -1.076 -3.048 1.00 92.31 101 ALA A O 1
ATOM 775 N N . LYS A 1 102 ? -4.648 -2.451 -4.636 1.00 91.19 102 LYS A N 1
ATOM 776 C CA . LYS A 1 102 ? -5.921 -1.746 -4.836 1.00 91.19 102 LYS A CA 1
ATOM 777 C C . LYS A 1 102 ? -7.068 -2.742 -4.900 1.00 91.19 102 LYS A C 1
ATOM 779 O O . LYS A 1 102 ? -6.937 -3.795 -5.516 1.00 91.19 102 LYS A O 1
ATOM 784 N N . ASN A 1 103 ? -8.207 -2.357 -4.335 1.00 88.81 103 ASN A N 1
ATOM 785 C CA . ASN A 1 103 ? -9.448 -3.105 -4.496 1.00 88.81 103 ASN A CA 1
ATOM 786 C C . ASN A 1 103 ? -10.116 -2.683 -5.804 1.00 88.81 103 ASN A C 1
ATOM 788 O O . ASN A 1 103 ? -10.293 -1.488 -6.059 1.00 88.81 103 ASN A O 1
ATOM 792 N N . LEU A 1 104 ? -10.480 -3.662 -6.626 1.00 86.19 104 LEU A N 1
ATOM 793 C CA . LEU A 1 104 ? -11.194 -3.444 -7.877 1.00 86.19 104 LEU A CA 1
ATOM 794 C C . LEU A 1 104 ? -12.675 -3.741 -7.666 1.00 86.19 104 LEU A C 1
ATOM 796 O O . LEU A 1 104 ? -13.039 -4.806 -7.174 1.00 86.19 104 LEU A O 1
ATOM 800 N N . TYR A 1 105 ? -13.522 -2.802 -8.070 1.00 82.00 105 TYR A N 1
ATOM 801 C CA . TYR A 1 105 ? -14.968 -2.977 -8.100 1.00 82.00 105 TYR A CA 1
ATOM 802 C C . TYR A 1 105 ? -15.403 -2.998 -9.561 1.00 82.00 105 TYR A C 1
ATOM 804 O O . TYR A 1 105 ? -15.008 -2.125 -10.335 1.00 82.00 105 TYR A O 1
ATOM 812 N N . SER A 1 106 ? -16.209 -3.987 -9.952 1.00 72.75 106 SER A N 1
ATOM 813 C CA . SER A 1 106 ? -16.886 -3.936 -11.248 1.00 72.75 106 SER A CA 1
ATOM 814 C C . SER A 1 106 ? -17.866 -2.765 -11.178 1.00 72.75 106 SER A C 1
ATOM 816 O O . SER A 1 106 ? -18.715 -2.782 -10.284 1.00 72.75 106 SER A O 1
ATOM 818 N N . PRO A 1 107 ? -17.768 -1.742 -12.044 1.00 72.44 107 PRO A N 1
ATOM 819 C CA . PRO A 1 107 ? -18.741 -0.666 -12.030 1.00 72.44 107 PRO A CA 1
ATOM 820 C C . PRO A 1 107 ? -20.109 -1.272 -12.340 1.00 72.44 107 PRO A C 1
ATOM 822 O O . PRO A 1 107 ? -20.370 -1.717 -13.456 1.00 72.44 107 PRO A O 1
ATOM 825 N N . THR A 1 108 ? -20.983 -1.328 -11.339 1.00 53.44 108 THR A N 1
ATOM 826 C CA . THR A 1 108 ? -22.418 -1.438 -11.574 1.00 53.44 108 THR A CA 1
ATOM 827 C C . THR A 1 108 ? -22.813 -0.188 -12.344 1.00 53.44 108 THR A C 1
ATOM 829 O O . THR A 1 108 ? -22.565 0.923 -11.872 1.00 53.44 108 THR A O 1
ATOM 832 N N . SER A 1 109 ? -23.374 -0.357 -13.538 1.00 57.97 109 SER A N 1
ATOM 833 C CA . SER A 1 109 ? -23.980 0.711 -14.331 1.00 57.97 109 SER A CA 1
ATOM 834 C C . SER A 1 109 ? -24.975 1.487 -13.461 1.00 57.97 109 SER A C 1
ATOM 836 O O . SER A 1 109 ? -26.087 1.027 -13.219 1.00 57.97 109 SER A O 1
ATOM 838 N N . GLY A 1 110 ? -24.541 2.628 -12.923 1.00 45.72 110 GLY A N 1
ATOM 839 C CA . GLY A 1 110 ? -25.246 3.322 -11.849 1.00 45.72 110 GLY A CA 1
ATOM 840 C C . GLY A 1 110 ? -24.815 4.778 -11.716 1.00 45.72 110 GLY A C 1
ATOM 841 O O . GLY A 1 110 ? -23.972 5.113 -10.894 1.00 45.72 110 GLY A O 1
ATOM 842 N N . SER A 1 111 ? -25.433 5.618 -12.547 1.00 40.44 111 SER A N 1
ATOM 843 C CA . SER A 1 111 ? -25.684 7.059 -12.386 1.00 40.44 111 SER A CA 1
ATOM 844 C C . SER A 1 111 ? -24.539 7.977 -11.925 1.00 40.44 111 SER A C 1
ATOM 846 O O . SER A 1 111 ? -24.207 8.070 -10.742 1.00 40.44 111 SER A O 1
ATOM 848 N N . ASN A 1 112 ? -24.078 8.803 -12.869 1.00 49.66 112 ASN A N 1
ATOM 849 C CA . ASN A 1 112 ? -23.472 10.111 -12.625 1.00 49.66 112 ASN A CA 1
ATOM 850 C C . ASN A 1 112 ? -24.258 10.902 -11.564 1.00 49.66 112 ASN A C 1
ATOM 852 O O . ASN A 1 112 ? -25.414 11.263 -11.785 1.00 49.66 112 ASN A O 1
ATOM 856 N N . ARG A 1 113 ? -23.609 11.254 -10.452 1.00 43.19 113 ARG A N 1
ATOM 857 C CA . ARG A 1 113 ? -24.033 12.379 -9.610 1.00 43.19 113 ARG A CA 1
ATOM 858 C C . ARG A 1 113 ? -23.000 13.487 -9.738 1.00 43.19 113 ARG A C 1
ATOM 860 O O . ARG A 1 113 ? -21.876 13.370 -9.253 1.00 43.19 113 ARG A O 1
ATOM 867 N N . GLY A 1 114 ? -23.406 14.531 -10.459 1.00 38.19 114 GLY A N 1
ATOM 868 C CA . GLY A 1 114 ? -22.651 15.759 -10.656 1.00 38.19 114 GLY A CA 1
ATOM 869 C C . GLY A 1 114 ? -22.346 16.458 -9.333 1.00 38.19 114 GLY A C 1
ATOM 870 O O . GLY A 1 114 ? -23.159 16.481 -8.409 1.00 38.19 114 GLY A O 1
ATOM 871 N N . ARG A 1 115 ? -21.142 17.020 -9.256 1.00 41.84 115 ARG A N 1
ATOM 872 C CA . ARG A 1 115 ? -20.729 17.980 -8.229 1.00 41.84 115 ARG A CA 1
ATOM 873 C C . ARG A 1 115 ? -21.278 19.359 -8.611 1.00 41.84 115 ARG A C 1
ATOM 875 O O . ARG A 1 115 ? -21.124 19.710 -9.778 1.00 41.84 115 ARG A O 1
ATOM 882 N N . PRO A 1 116 ? -21.855 20.150 -7.692 1.00 44.84 116 PRO A N 1
ATOM 883 C CA . PRO A 1 116 ? -22.173 21.533 -7.993 1.00 44.84 116 PRO A CA 1
ATOM 884 C C . PRO A 1 116 ? -20.964 22.449 -7.770 1.00 44.84 116 PRO A C 1
ATOM 886 O O . PRO A 1 116 ? -20.084 22.191 -6.943 1.00 44.84 116 PRO A O 1
ATOM 889 N N . ASP A 1 117 ? -20.973 23.501 -8.578 1.00 40.00 117 ASP A N 1
ATOM 890 C CA . ASP A 1 117 ? -19.927 24.471 -8.842 1.00 40.00 117 ASP A CA 1
ATOM 891 C C . ASP A 1 117 ? -19.502 25.361 -7.673 1.00 40.00 117 ASP A C 1
ATOM 893 O O . ASP A 1 117 ? -20.222 25.638 -6.713 1.00 40.00 117 ASP A O 1
ATOM 897 N N . ALA A 1 118 ? -18.278 25.853 -7.842 1.00 38.50 118 ALA A N 1
ATOM 898 C CA . ALA A 1 118 ? -17.587 26.821 -7.020 1.00 38.50 118 ALA A CA 1
ATOM 899 C C . ALA A 1 118 ? -18.330 28.163 -6.929 1.00 38.50 118 ALA A C 1
ATOM 901 O O . ALA A 1 118 ? -18.578 28.825 -7.938 1.00 38.50 118 ALA A O 1
ATOM 902 N N . TYR A 1 119 ? -18.563 28.634 -5.701 1.00 38.72 119 TYR A N 1
ATOM 903 C CA . TYR A 1 119 ? -18.923 30.027 -5.462 1.00 38.72 119 TYR A CA 1
ATOM 904 C C . TYR A 1 119 ? -17.671 30.905 -5.390 1.00 38.72 119 TYR A C 1
ATOM 906 O O . TYR A 1 119 ? -16.745 30.689 -4.607 1.00 38.72 119 TYR A O 1
ATOM 914 N N . ARG A 1 120 ? -17.677 31.906 -6.266 1.00 42.72 120 ARG A N 1
ATOM 915 C CA . ARG A 1 120 ? -16.665 32.931 -6.499 1.00 42.72 120 ARG A CA 1
ATOM 916 C C . ARG A 1 120 ? -17.101 34.205 -5.768 1.00 42.72 120 ARG A C 1
ATOM 918 O O . ARG A 1 120 ? -18.227 34.653 -5.946 1.00 42.72 120 ARG A O 1
ATOM 925 N N . GLY A 1 121 ? -16.200 34.824 -5.009 1.00 33.28 121 GLY A N 1
ATOM 926 C CA . GLY A 1 121 ? -16.375 36.162 -4.424 1.00 33.28 121 GLY A CA 1
ATOM 927 C C . GLY A 1 121 ? -15.623 36.266 -3.097 1.00 33.28 121 GLY A C 1
ATOM 928 O O . GLY A 1 121 ? -15.618 35.324 -2.325 1.00 33.28 121 GLY A O 1
ATOM 929 N N . GLY A 1 122 ? -14.902 37.320 -2.743 1.00 33.28 122 GLY A N 1
ATOM 930 C CA . GLY A 1 122 ? -14.631 38.617 -3.340 1.00 33.28 122 GLY A CA 1
ATOM 931 C C . GLY A 1 122 ? -13.551 39.283 -2.473 1.00 33.28 122 GLY A C 1
ATOM 932 O O . GLY A 1 122 ? -13.329 38.903 -1.326 1.00 33.28 122 GLY A O 1
ATOM 933 N N . ARG A 1 123 ? -12.819 40.237 -3.048 1.00 38.53 123 ARG A N 1
ATOM 934 C CA . ARG A 1 123 ? -11.712 40.969 -2.411 1.00 38.53 123 ARG A CA 1
ATOM 935 C C . ARG A 1 123 ? -12.163 41.754 -1.170 1.00 38.53 123 ARG A C 1
ATOM 937 O O . ARG A 1 123 ? -13.171 42.446 -1.231 1.00 38.53 123 ARG A O 1
ATOM 944 N N . ALA A 1 124 ? -11.301 41.822 -0.153 1.00 35.31 124 ALA A N 1
ATOM 945 C CA . ALA A 1 124 ? -11.231 42.960 0.766 1.00 35.31 124 ALA A CA 1
ATOM 946 C C . ALA A 1 124 ? -9.770 43.262 1.149 1.00 35.31 124 ALA A C 1
ATOM 948 O O . ALA A 1 124 ? -8.950 42.372 1.357 1.00 35.31 124 ALA A O 1
ATOM 949 N N . ARG A 1 125 ? -9.452 44.557 1.162 1.00 37.28 125 ARG A N 1
ATOM 950 C CA . ARG A 1 125 ? -8.136 45.200 1.294 1.00 37.28 125 ARG A CA 1
ATOM 951 C C . ARG A 1 125 ? -8.064 45.916 2.653 1.00 37.28 125 ARG A C 1
ATOM 953 O O . ARG A 1 125 ? -9.104 46.333 3.144 1.00 37.28 125 ARG A O 1
ATOM 960 N N . ARG A 1 126 ? -6.830 46.202 3.113 1.00 34.50 126 ARG A N 1
ATOM 961 C CA . ARG A 1 126 ? -6.363 46.989 4.299 1.00 34.50 126 ARG A CA 1
ATOM 962 C C . ARG A 1 126 ? -6.030 46.122 5.524 1.00 34.50 126 ARG A C 1
ATOM 964 O O . ARG A 1 126 ? -6.723 45.164 5.793 1.00 34.50 126 ARG A O 1
ATOM 971 N N . GLN A 1 127 ? -4.970 46.393 6.293 1.00 37.06 127 GLN A N 1
ATOM 972 C CA . GLN A 1 127 ? -4.268 47.663 6.514 1.00 37.06 127 GLN A CA 1
ATOM 973 C C . GLN A 1 127 ? -2.812 47.417 6.964 1.00 37.06 127 GLN A C 1
ATOM 975 O O . GLN A 1 127 ? -2.555 46.576 7.818 1.00 37.06 127 GLN A O 1
ATOM 980 N N . LYS A 1 128 ? -1.861 48.191 6.424 1.00 33.66 128 LYS A N 1
ATOM 981 C CA . LYS A 1 128 ? -0.513 48.349 6.996 1.00 33.66 128 LYS A CA 1
ATOM 982 C C . LYS A 1 128 ? -0.596 49.281 8.212 1.00 33.66 128 LYS A C 1
ATOM 984 O O . LYS A 1 128 ? -1.152 50.372 8.087 1.00 33.66 128 LYS A O 1
ATOM 989 N N . LYS A 1 129 ? 0.052 48.915 9.320 1.00 31.78 129 LYS A N 1
ATOM 990 C CA . LYS A 1 129 ? 0.583 49.868 10.308 1.00 31.78 129 LYS A CA 1
ATOM 991 C C . LYS A 1 129 ? 2.085 49.641 10.490 1.00 31.78 129 LYS A C 1
ATOM 993 O O . LYS A 1 129 ? 2.555 48.509 10.500 1.00 31.78 129 LYS A O 1
ATOM 998 N N . LYS A 1 130 ? 2.800 50.765 10.554 1.00 28.03 130 LYS A N 1
ATOM 999 C CA . LYS A 1 130 ? 4.236 50.929 10.795 1.00 28.03 130 LYS A CA 1
ATOM 1000 C C . LYS A 1 130 ? 4.511 50.991 12.307 1.00 28.03 130 LYS A C 1
ATOM 1002 O O . LYS A 1 130 ? 3.674 51.493 13.049 1.00 28.03 130 LYS A O 1
ATOM 1007 N N . GLY A 1 131 ? 5.715 50.584 12.697 1.00 29.98 131 GLY A N 1
ATOM 1008 C CA . GLY A 1 131 ? 6.403 50.874 13.964 1.00 29.98 131 GLY A CA 1
ATOM 1009 C C . GLY A 1 131 ? 7.787 50.221 13.865 1.00 29.98 131 GLY A C 1
ATOM 1010 O O . GLY A 1 131 ? 7.863 49.004 13.779 1.00 29.98 131 GLY A O 1
ATOM 1011 N N . SER A 1 132 ? 8.822 50.936 13.422 1.00 30.33 132 SER A N 1
ATOM 1012 C CA . SER A 1 132 ? 9.704 51.854 14.167 1.00 30.33 132 SER A CA 1
ATOM 1013 C C . SER A 1 132 ? 10.693 51.132 15.092 1.00 30.33 132 SER A C 1
ATOM 1015 O O . SER A 1 132 ? 10.328 50.689 16.171 1.00 30.33 132 SER A O 1
ATOM 1017 N N . TRP A 1 133 ? 11.926 51.035 14.576 1.00 37.66 133 TRP A N 1
ATOM 1018 C CA . TRP A 1 133 ? 13.237 51.273 15.199 1.00 37.66 133 TRP A CA 1
ATOM 1019 C C . TRP A 1 133 ? 13.450 50.847 16.659 1.00 37.66 133 TRP A C 1
ATOM 1021 O O . TRP A 1 133 ? 12.794 51.382 17.540 1.00 37.66 133 TRP A O 1
ATOM 1031 N N . THR A 1 134 ? 14.446 49.973 16.879 1.00 40.69 134 THR A N 1
ATOM 1032 C CA . THR A 1 134 ? 15.387 49.886 18.029 1.00 40.69 134 THR A CA 1
ATOM 1033 C C . THR A 1 134 ? 15.660 48.433 18.429 1.00 40.69 134 THR A C 1
ATOM 1035 O O . THR A 1 134 ? 15.025 47.905 19.325 1.00 40.69 134 THR A O 1
ATOM 1038 N N . TRP A 1 135 ? 16.618 47.763 17.775 1.00 36.88 135 TRP A N 1
ATOM 1039 C CA . TRP A 1 135 ? 17.354 46.634 18.387 1.00 36.88 135 TRP A CA 1
ATOM 1040 C C . TRP A 1 135 ? 18.645 46.300 17.617 1.00 36.88 135 TRP A C 1
ATOM 1042 O O . TRP A 1 135 ? 19.023 45.144 17.453 1.00 36.88 135 TRP A O 1
ATOM 1052 N N . PHE A 1 136 ? 19.316 47.336 17.099 1.00 37.34 136 PHE A N 1
ATOM 1053 C CA . PHE A 1 136 ? 20.589 47.206 16.375 1.00 37.34 136 PHE A CA 1
ATOM 1054 C C . PHE A 1 136 ? 21.824 47.516 17.244 1.00 37.34 136 PHE A C 1
ATOM 1056 O O . PHE A 1 136 ? 22.930 47.599 16.731 1.00 37.34 136 PHE A O 1
ATOM 1063 N N . PHE A 1 137 ? 21.670 47.645 18.564 1.00 37.44 137 PHE A N 1
ATOM 1064 C CA . PHE A 1 137 ? 22.781 47.868 19.492 1.00 37.44 137 PHE A CA 1
ATOM 1065 C C . PHE A 1 137 ? 22.511 47.153 20.817 1.00 37.44 137 PHE A C 1
ATOM 1067 O O . PHE A 1 137 ? 21.770 47.684 21.630 1.00 37.44 137 PHE A O 1
ATOM 1074 N N . PHE A 1 138 ? 23.071 45.952 21.006 1.00 33.66 138 PHE A N 1
ATOM 1075 C CA . PHE A 1 138 ? 23.623 45.454 22.284 1.00 33.66 138 PHE A CA 1
ATOM 1076 C C . PHE A 1 138 ? 24.210 44.042 22.076 1.00 33.66 138 PHE A C 1
ATOM 1078 O O . PHE A 1 138 ? 23.627 43.023 22.439 1.00 33.66 138 PHE A O 1
ATOM 1085 N N . LYS A 1 139 ? 25.376 43.962 21.424 1.00 34.41 139 LYS A N 1
ATOM 1086 C CA . LYS A 1 139 ? 26.193 42.737 21.388 1.00 34.41 139 LYS A CA 1
ATOM 1087 C C . LYS A 1 139 ? 27.682 43.052 21.480 1.00 34.41 139 LYS A C 1
ATOM 1089 O O . LYS A 1 139 ? 28.453 42.613 20.640 1.00 34.41 139 LYS A O 1
ATOM 1094 N N . ILE A 1 140 ? 28.075 43.797 22.509 1.00 37.16 140 ILE A N 1
ATOM 1095 C CA . ILE A 1 140 ? 29.447 43.833 23.024 1.00 37.16 140 ILE A CA 1
ATOM 1096 C C . ILE A 1 140 ? 29.322 44.081 24.529 1.00 37.16 140 ILE A C 1
ATOM 1098 O O . ILE A 1 140 ? 28.818 45.132 24.903 1.00 37.16 140 ILE A O 1
ATOM 1102 N N . ILE A 1 141 ? 29.693 43.087 25.348 1.00 33.44 141 ILE A N 1
ATOM 1103 C CA . ILE A 1 141 ? 30.253 43.153 26.718 1.00 33.44 141 ILE A CA 1
ATOM 1104 C C . ILE A 1 141 ? 29.973 41.819 27.447 1.00 33.44 141 ILE A C 1
ATOM 1106 O O . ILE A 1 141 ? 28.838 41.355 27.526 1.00 33.44 141 ILE A O 1
ATOM 1110 N N . SER A 1 142 ? 31.054 41.246 27.987 1.00 35.50 142 SER A N 1
ATOM 1111 C CA . SER A 1 142 ? 31.130 40.154 28.974 1.00 35.50 142 SER A CA 1
ATOM 1112 C C . SER A 1 142 ? 31.067 38.706 28.480 1.00 35.50 142 SER A C 1
ATOM 1114 O O . SER A 1 142 ? 30.164 37.929 28.781 1.00 35.50 142 SER A O 1
ATOM 1116 N N . PHE A 1 143 ? 32.150 38.326 27.802 1.00 30.16 143 PHE A N 1
ATOM 1117 C CA . PHE A 1 143 ? 32.780 37.017 27.970 1.00 30.16 143 PHE A CA 1
ATOM 1118 C C . PHE A 1 143 ? 33.630 37.037 29.264 1.00 30.16 143 PHE A C 1
ATOM 1120 O O . PHE A 1 143 ? 34.200 38.079 29.577 1.00 30.16 143 PHE A O 1
ATOM 1127 N N . CYS A 1 144 ? 33.779 35.877 29.922 1.00 31.17 144 CYS A N 1
ATOM 1128 C CA . CYS A 1 144 ? 34.715 35.541 31.020 1.00 31.17 144 CYS A CA 1
ATOM 1129 C C . CYS A 1 144 ? 34.147 35.511 32.459 1.00 31.17 144 CYS A C 1
ATOM 1131 O O . CYS A 1 144 ? 33.777 36.530 33.029 1.00 31.17 144 CYS A O 1
ATOM 1133 N N . GLY A 1 145 ? 34.159 34.315 33.068 1.00 28.19 145 GLY A N 1
ATOM 1134 C CA . GLY A 1 145 ? 33.917 34.110 34.501 1.00 28.19 145 GLY A CA 1
ATOM 1135 C C . GLY A 1 145 ? 33.741 32.638 34.899 1.00 28.19 145 GLY A C 1
ATOM 1136 O O . GLY A 1 145 ? 32.641 32.102 34.839 1.00 28.19 145 GLY A O 1
ATOM 1137 N N . LYS A 1 146 ? 34.836 31.981 35.302 1.00 39.56 146 LYS A N 1
ATOM 1138 C CA . LYS A 1 146 ? 34.875 30.674 35.989 1.00 39.56 146 LYS A CA 1
ATOM 1139 C C . LYS A 1 146 ? 34.292 30.783 37.410 1.00 39.56 146 LYS A C 1
ATOM 1141 O O . LYS A 1 146 ? 34.577 31.757 38.094 1.00 39.56 146 LYS A O 1
ATOM 1146 N N . GLY A 1 147 ? 33.674 29.702 37.899 1.00 32.00 147 GLY A N 1
ATOM 1147 C CA . GLY A 1 147 ? 33.677 29.344 39.328 1.00 32.00 147 GLY A CA 1
ATOM 1148 C C . GLY A 1 147 ? 32.317 29.337 40.032 1.00 32.00 147 GLY A C 1
ATOM 1149 O O . GLY A 1 147 ? 31.553 30.287 39.934 1.00 32.00 147 GLY A O 1
ATOM 1150 N N . GLY A 1 148 ? 32.043 28.267 40.791 1.00 32.19 148 GLY A N 1
ATOM 1151 C CA . GLY A 1 148 ? 30.964 28.266 41.785 1.00 32.19 148 GLY A CA 1
ATOM 1152 C C . GLY A 1 148 ? 30.337 26.905 42.082 1.00 32.19 148 GLY A C 1
ATOM 1153 O O . GLY A 1 148 ? 29.229 26.622 41.644 1.00 32.19 148 GLY A O 1
ATOM 1154 N N . LYS A 1 149 ? 31.022 26.074 42.874 1.00 49.38 149 LYS A N 1
ATOM 1155 C CA . LYS A 1 149 ? 30.399 25.004 43.674 1.00 49.38 149 LYS A CA 1
ATOM 1156 C C . LYS A 1 149 ? 29.606 25.692 44.796 1.00 49.38 149 LYS A C 1
ATOM 1158 O O . LYS A 1 149 ? 30.201 26.481 45.522 1.00 49.38 149 LYS A O 1
ATOM 1163 N N . GLY A 1 150 ? 28.314 25.401 44.968 1.00 42.81 150 GLY A N 1
ATOM 1164 C CA . GLY A 1 150 ? 27.562 25.978 46.087 1.00 42.81 150 GLY A CA 1
ATOM 1165 C C . GLY A 1 150 ? 26.086 25.592 46.176 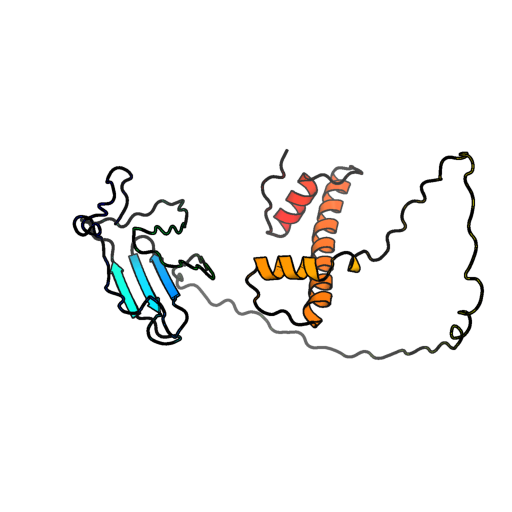1.00 42.81 150 GLY A C 1
ATOM 1166 O O . GLY A 1 150 ? 25.257 26.175 45.496 1.00 42.81 150 GLY A O 1
ATOM 1167 N N . LEU A 1 151 ? 25.807 24.656 47.090 1.00 43.69 151 LEU A N 1
ATOM 1168 C CA . LEU A 1 151 ? 24.723 24.691 48.085 1.00 43.69 151 LEU A CA 1
ATOM 1169 C C . LEU A 1 151 ? 23.267 24.763 47.586 1.00 43.69 151 LEU A C 1
ATOM 1171 O O . LEU A 1 151 ? 22.765 25.787 47.132 1.00 43.69 151 LEU A O 1
ATOM 1175 N N . GLY A 1 152 ? 22.545 23.659 47.794 1.00 58.25 152 GLY A N 1
ATOM 1176 C CA . GLY A 1 152 ? 21.099 23.603 47.624 1.00 58.25 152 GLY A CA 1
ATOM 1177 C C . GLY A 1 152 ? 20.340 24.470 48.631 1.00 58.25 152 GLY A C 1
ATOM 1178 O O . GLY A 1 152 ? 20.713 24.552 49.799 1.00 58.25 152 GLY A O 1
ATOM 1179 N N . LYS A 1 153 ? 19.237 25.067 48.163 1.00 51.09 153 LYS A N 1
ATOM 1180 C CA . LYS A 1 153 ? 18.043 25.440 48.938 1.00 51.09 153 LYS A CA 1
ATOM 1181 C C . LYS A 1 153 ? 16.939 25.922 47.989 1.00 51.09 153 LYS A C 1
ATOM 1183 O O . LYS A 1 153 ? 17.183 26.748 47.119 1.00 51.09 153 LYS A O 1
ATOM 1188 N N . GLY A 1 154 ? 15.719 25.434 48.220 1.00 46.12 154 GLY A N 1
ATOM 1189 C CA . GLY A 1 154 ? 14.479 25.986 47.668 1.00 46.12 154 GLY A CA 1
ATOM 1190 C C . GLY A 1 154 ? 13.943 25.233 46.454 1.00 46.12 154 GLY A C 1
ATOM 1191 O O . GLY A 1 154 ? 14.472 25.352 45.354 1.00 46.12 154 GLY A O 1
ATOM 1192 N N . GLY A 1 155 ? 12.857 24.479 46.650 1.00 57.66 155 GLY A N 1
ATOM 1193 C CA . GLY A 1 155 ? 12.122 23.831 45.569 1.00 57.66 155 GLY A CA 1
ATOM 1194 C C . GLY A 1 155 ? 11.785 24.835 44.469 1.00 57.66 155 GLY A C 1
ATOM 1195 O O . GLY A 1 155 ? 11.034 25.786 44.690 1.00 57.66 155 GLY A O 1
ATOM 1196 N N . ALA A 1 156 ? 12.357 24.619 43.284 1.00 58.19 156 ALA A N 1
ATOM 1197 C CA . ALA A 1 156 ? 12.042 25.397 42.103 1.00 58.19 156 ALA A CA 1
ATOM 1198 C C . ALA A 1 156 ? 10.530 25.316 41.872 1.00 58.19 156 ALA A C 1
ATOM 1200 O O . ALA A 1 156 ? 9.998 24.250 41.546 1.00 58.19 156 ALA A O 1
ATOM 1201 N N . LYS A 1 157 ? 9.829 26.441 42.064 1.00 62.44 157 LYS A N 1
ATOM 1202 C CA . LYS A 1 157 ? 8.432 26.577 41.654 1.00 62.44 157 LYS A CA 1
ATOM 1203 C C . LYS A 1 157 ? 8.367 26.145 40.193 1.00 62.44 157 LYS A C 1
ATOM 1205 O O . LYS A 1 157 ? 8.952 26.789 39.321 1.00 62.44 157 LYS A O 1
ATOM 1210 N N . ARG A 1 158 ? 7.694 25.022 39.925 1.00 57.53 158 ARG A N 1
ATOM 1211 C CA . ARG A 1 158 ? 7.427 24.571 38.559 1.00 57.53 158 ARG A CA 1
ATOM 1212 C C . ARG A 1 158 ? 6.504 25.603 37.932 1.00 57.53 158 ARG A C 1
ATOM 1214 O O . ARG A 1 158 ? 5.289 25.540 38.092 1.00 57.53 158 ARG A O 1
ATOM 1221 N N . HIS A 1 159 ? 7.078 26.572 37.232 1.00 61.03 159 HIS A N 1
ATOM 1222 C CA . HIS A 1 159 ? 6.300 27.413 36.343 1.00 61.03 159 HIS A CA 1
ATOM 1223 C C . HIS A 1 159 ? 5.608 26.493 35.333 1.00 61.03 159 HIS A C 1
ATOM 1225 O O . HIS A 1 159 ? 6.259 25.694 34.653 1.00 61.03 159 HIS A O 1
ATOM 1231 N N . ARG A 1 160 ? 4.273 26.572 35.261 1.00 63.28 160 ARG A N 1
ATOM 1232 C CA . ARG A 1 160 ? 3.500 25.901 34.214 1.00 63.28 160 ARG A CA 1
ATOM 1233 C C . ARG A 1 160 ? 4.070 26.373 32.880 1.00 63.28 160 ARG A C 1
ATOM 1235 O O . ARG A 1 160 ? 4.079 27.576 32.624 1.00 63.28 160 ARG A O 1
ATOM 1242 N N . LYS A 1 161 ? 4.586 25.448 32.062 1.00 68.50 161 LYS A N 1
ATOM 1243 C CA . LYS A 1 161 ? 5.084 25.780 30.722 1.00 68.50 161 LYS A CA 1
ATOM 1244 C C . LYS A 1 161 ? 3.963 26.513 29.992 1.00 68.50 161 LYS A C 1
ATOM 1246 O O . LYS A 1 161 ? 2.894 25.946 29.781 1.00 68.50 161 LYS A O 1
ATOM 1251 N N . ILE A 1 162 ? 4.192 27.782 29.668 1.00 70.25 162 ILE A N 1
ATOM 1252 C CA . ILE A 1 162 ? 3.277 28.545 28.826 1.00 70.25 162 ILE A CA 1
ATOM 1253 C C . ILE A 1 162 ? 3.297 27.843 27.470 1.00 70.25 162 ILE A C 1
ATOM 1255 O O . ILE A 1 162 ? 4.349 27.761 26.832 1.00 70.25 162 ILE A O 1
ATOM 1259 N N . LEU A 1 163 ? 2.160 27.273 27.074 1.00 70.44 163 LEU A N 1
ATOM 1260 C CA . LEU A 1 163 ? 2.005 26.660 25.763 1.00 70.44 163 LEU A CA 1
ATOM 1261 C C . LEU A 1 163 ? 2.160 27.769 24.718 1.00 70.44 163 LEU A C 1
ATOM 1263 O O . LEU A 1 163 ? 1.357 28.694 24.661 1.00 70.44 163 LEU A O 1
ATOM 1267 N N . ARG A 1 164 ? 3.239 27.699 23.940 1.00 74.31 164 ARG A N 1
ATOM 1268 C CA . ARG A 1 164 ? 3.428 28.495 22.723 1.00 74.31 164 ARG A CA 1
ATOM 1269 C C . ARG A 1 164 ? 2.980 27.663 21.526 1.00 74.31 164 ARG A C 1
ATOM 1271 O O . ARG A 1 164 ? 2.664 26.483 21.682 1.00 74.31 164 ARG A O 1
ATOM 1278 N N . ASP A 1 165 ? 2.999 28.253 20.335 1.00 74.00 165 ASP A N 1
ATOM 1279 C CA . ASP A 1 165 ? 2.798 27.512 19.091 1.00 74.00 165 ASP A CA 1
ATOM 1280 C C . ASP A 1 165 ? 3.867 26.417 18.932 1.00 74.00 165 ASP A C 1
ATOM 1282 O O . ASP A 1 165 ? 4.950 26.616 18.381 1.00 74.00 165 ASP A O 1
ATOM 1286 N N . ASN A 1 166 ? 3.540 25.216 19.412 1.00 85.31 166 ASN A N 1
ATOM 1287 C CA . ASN A 1 166 ? 4.400 24.034 19.363 1.00 85.31 166 ASN A CA 1
ATOM 1288 C C . ASN A 1 166 ? 4.428 23.392 17.970 1.00 85.31 166 ASN A C 1
ATOM 1290 O O . ASN A 1 166 ? 5.030 22.336 17.786 1.00 85.31 166 ASN A O 1
ATOM 1294 N N . ILE A 1 167 ? 3.796 24.021 16.975 1.00 87.88 167 ILE A N 1
ATOM 1295 C CA . ILE A 1 167 ? 3.708 23.485 15.617 1.00 87.88 167 ILE A CA 1
ATOM 1296 C C . ILE A 1 167 ? 5.090 23.343 14.965 1.00 87.88 167 ILE A C 1
ATOM 1298 O O . ILE A 1 167 ? 5.338 22.394 14.222 1.00 87.88 167 ILE A O 1
ATOM 1302 N N . GLN A 1 168 ? 6.033 24.220 15.323 1.00 86.75 168 GLN A N 1
ATOM 1303 C CA . GLN A 1 168 ? 7.428 24.124 14.883 1.00 86.75 168 GLN A CA 1
ATOM 1304 C C . GLN A 1 168 ? 8.197 22.973 15.557 1.00 86.75 168 GLN A C 1
ATOM 1306 O O . GLN A 1 168 ? 9.245 22.563 15.059 1.00 86.75 168 GLN A O 1
ATOM 1311 N N . GLY A 1 169 ? 7.651 22.390 16.632 1.00 90.44 169 GLY A N 1
ATOM 1312 C CA . GLY A 1 169 ? 8.148 21.151 17.235 1.00 90.44 169 GLY A CA 1
ATOM 1313 C C . GLY A 1 169 ? 8.002 19.935 16.314 1.00 90.44 169 GLY A C 1
ATOM 1314 O O . GLY A 1 169 ? 8.743 18.963 16.454 1.00 90.44 169 GLY A O 1
ATOM 1315 N N . ILE A 1 170 ? 7.119 20.002 15.310 1.00 93.00 170 ILE A N 1
ATOM 1316 C CA . ILE A 1 170 ? 7.096 19.035 14.211 1.00 93.00 170 ILE A CA 1
ATOM 1317 C C . ILE A 1 170 ? 8.233 19.386 13.251 1.00 93.00 170 ILE A C 1
ATOM 1319 O O . ILE A 1 170 ? 8.143 20.291 12.415 1.00 93.00 170 ILE A O 1
ATOM 1323 N N . THR A 1 171 ? 9.352 18.686 13.424 1.00 95.50 171 THR A N 1
ATOM 1324 C CA . THR A 1 171 ? 10.600 18.966 12.714 1.00 95.50 171 THR A CA 1
ATOM 1325 C C . THR A 1 171 ? 10.551 18.495 11.255 1.00 95.50 171 THR A C 1
ATOM 1327 O O . THR A 1 171 ? 9.888 17.515 10.905 1.00 95.50 171 THR A O 1
ATOM 1330 N N . LYS A 1 172 ? 11.323 19.154 10.379 1.00 95.38 172 LYS A N 1
ATOM 1331 C CA . LYS A 1 172 ? 11.501 18.748 8.971 1.00 95.38 172 LYS A CA 1
ATOM 1332 C C . LYS A 1 172 ? 11.854 17.255 8.789 1.00 95.38 172 LYS A C 1
ATOM 1334 O O . LYS A 1 172 ? 11.257 16.632 7.910 1.00 95.38 172 LYS A O 1
ATOM 1339 N N . PRO A 1 173 ? 12.765 16.634 9.574 1.00 96.81 173 PRO A N 1
ATOM 1340 C CA . PRO A 1 173 ? 13.024 15.198 9.462 1.00 96.81 173 PRO A CA 1
ATOM 1341 C C . PRO A 1 173 ? 11.818 14.323 9.832 1.00 96.81 173 PRO A C 1
ATOM 1343 O O . PRO A 1 173 ? 11.648 13.277 9.215 1.00 96.81 173 PRO A O 1
ATOM 1346 N N . ALA A 1 174 ? 10.953 14.733 10.768 1.00 96.50 174 ALA A N 1
ATOM 1347 C CA . ALA A 1 174 ? 9.729 13.987 11.073 1.00 96.50 174 ALA A CA 1
ATOM 1348 C C . ALA A 1 174 ? 8.760 13.982 9.880 1.00 96.50 174 ALA A C 1
ATOM 1350 O O . ALA A 1 174 ? 8.296 12.918 9.472 1.00 96.50 174 ALA A O 1
ATOM 1351 N N . ILE A 1 175 ? 8.546 15.147 9.260 1.00 96.88 175 ILE A N 1
ATOM 1352 C CA . ILE A 1 175 ? 7.744 15.276 8.031 1.00 96.88 175 ILE A CA 1
ATOM 1353 C C . ILE A 1 175 ? 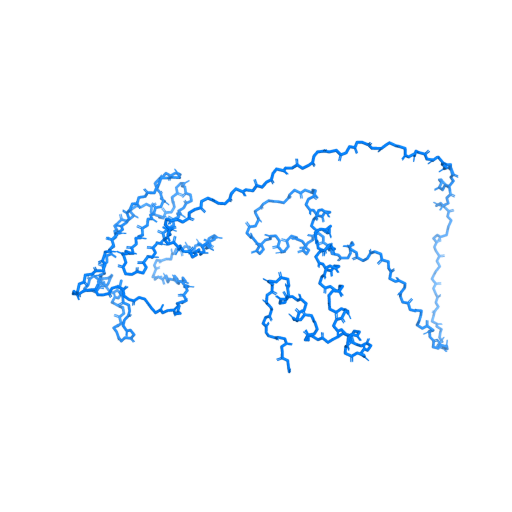8.356 14.442 6.902 1.00 96.88 175 ILE A C 1
ATOM 1355 O O . ILE A 1 175 ? 7.641 13.738 6.193 1.00 96.88 175 ILE A O 1
ATOM 1359 N N . ARG A 1 176 ? 9.690 14.444 6.768 1.00 97.12 176 ARG A N 1
ATOM 1360 C CA . ARG A 1 176 ? 10.382 13.599 5.790 1.00 97.12 176 ARG A CA 1
ATOM 1361 C C . ARG A 1 176 ? 10.100 12.119 6.040 1.00 97.12 176 ARG A C 1
ATOM 1363 O O . ARG A 1 176 ? 9.745 11.436 5.092 1.00 97.12 176 ARG A O 1
ATOM 1370 N N . ARG A 1 177 ? 10.209 11.624 7.280 1.00 97.56 177 ARG A N 1
ATOM 1371 C CA . ARG A 1 177 ? 9.902 10.218 7.612 1.00 97.56 177 ARG A CA 1
ATOM 1372 C C . ARG A 1 177 ? 8.464 9.839 7.249 1.00 97.56 177 ARG A C 1
ATOM 1374 O O . ARG A 1 177 ? 8.259 8.774 6.676 1.00 97.56 177 ARG A O 1
ATOM 1381 N N . LEU A 1 178 ? 7.494 10.716 7.518 1.00 96.56 178 LEU A N 1
ATOM 1382 C CA . LEU A 1 178 ? 6.095 10.509 7.121 1.00 96.56 178 LEU A CA 1
ATOM 1383 C C . LEU A 1 178 ? 5.939 10.439 5.597 1.00 96.56 178 LEU A C 1
ATOM 1385 O O . LEU A 1 178 ? 5.360 9.489 5.083 1.00 96.56 178 LEU A O 1
ATOM 1389 N N . ALA A 1 179 ? 6.511 11.401 4.872 1.00 96.69 179 ALA A N 1
ATOM 1390 C CA . ALA A 1 179 ? 6.456 11.436 3.415 1.00 96.69 179 ALA A CA 1
ATOM 1391 C C . ALA A 1 179 ? 7.152 10.219 2.779 1.00 96.69 179 ALA A C 1
ATOM 1393 O O . ALA A 1 179 ? 6.644 9.660 1.814 1.00 96.69 179 ALA A O 1
ATOM 1394 N N . ARG A 1 180 ? 8.279 9.761 3.344 1.00 97.25 180 ARG A N 1
ATOM 1395 C CA . ARG A 1 180 ? 8.949 8.528 2.901 1.00 97.25 180 ARG A CA 1
ATOM 1396 C C . ARG A 1 180 ? 8.075 7.295 3.107 1.00 97.25 180 ARG A C 1
ATOM 1398 O O . ARG A 1 180 ? 7.984 6.490 2.192 1.00 97.25 180 ARG A O 1
ATOM 1405 N N . ARG A 1 181 ? 7.396 7.174 4.255 1.00 97.44 181 ARG A N 1
ATOM 1406 C CA . ARG A 1 181 ? 6.426 6.090 4.495 1.00 97.44 181 ARG A CA 1
ATOM 1407 C C . ARG A 1 181 ? 5.275 6.117 3.484 1.00 97.44 181 ARG A C 1
ATOM 1409 O O . ARG A 1 181 ? 4.784 5.066 3.108 1.00 97.44 181 ARG A O 1
ATOM 1416 N N . GLY A 1 182 ? 4.883 7.303 3.026 1.00 95.44 182 GLY A N 1
ATOM 1417 C CA . GLY A 1 182 ? 3.916 7.483 1.942 1.00 95.44 182 GLY A CA 1
ATOM 1418 C C . GLY A 1 182 ? 4.485 7.341 0.523 1.00 95.44 182 GLY A C 1
ATOM 1419 O O . GLY A 1 182 ? 3.820 7.765 -0.413 1.00 95.44 182 GLY A O 1
ATOM 1420 N N . GLY A 1 183 ? 5.713 6.839 0.339 1.00 95.56 183 GLY A N 1
ATOM 1421 C CA . GLY A 1 183 ? 6.306 6.611 -0.988 1.00 95.56 183 GLY A CA 1
ATOM 1422 C C . GLY A 1 183 ? 6.806 7.869 -1.715 1.00 95.56 183 GLY A C 1
ATOM 1423 O O . GLY A 1 183 ? 7.159 7.821 -2.892 1.00 95.56 183 GLY A O 1
ATOM 1424 N N . VAL A 1 184 ? 6.878 9.024 -1.048 1.00 95.88 184 VAL A N 1
ATOM 1425 C CA . VAL A 1 184 ? 7.299 10.278 -1.693 1.00 95.88 184 VAL A CA 1
ATOM 1426 C C . VAL A 1 184 ? 8.812 10.271 -1.941 1.00 95.88 184 VAL A C 1
ATOM 1428 O O . VAL A 1 184 ? 9.589 10.225 -0.986 1.00 95.88 184 VAL A O 1
ATOM 1431 N N . LYS A 1 185 ? 9.254 10.392 -3.207 1.00 94.56 185 LYS A N 1
ATOM 1432 C CA . LYS A 1 185 ? 10.680 10.368 -3.625 1.00 94.56 185 LYS A CA 1
ATOM 1433 C C . LYS A 1 185 ? 11.405 11.717 -3.517 1.00 94.56 185 LYS A C 1
ATOM 1435 O O . LYS A 1 185 ? 12.559 11.763 -3.080 1.00 94.56 185 LYS A O 1
ATOM 1440 N N . ARG A 1 186 ? 10.756 12.841 -3.827 1.00 95.06 186 ARG A N 1
ATOM 1441 C CA . ARG A 1 186 ? 11.319 14.202 -3.675 1.00 95.06 186 ARG A CA 1
ATOM 1442 C C . ARG A 1 186 ? 10.307 15.105 -2.971 1.00 95.06 186 ARG A C 1
ATOM 1444 O O . ARG A 1 186 ? 9.113 14.968 -3.193 1.00 95.06 186 ARG A O 1
ATOM 1451 N N . ILE A 1 187 ? 10.784 15.997 -2.100 1.00 95.94 187 ILE A N 1
ATOM 1452 C CA . ILE A 1 187 ? 9.936 16.876 -1.278 1.00 95.94 187 ILE A CA 1
ATOM 1453 C C . ILE A 1 187 ? 10.379 18.320 -1.507 1.00 95.94 187 ILE A C 1
ATOM 1455 O O . ILE A 1 187 ? 11.541 18.647 -1.258 1.00 95.94 187 ILE A O 1
ATOM 1459 N N . SER A 1 188 ? 9.458 19.168 -1.966 1.00 95.56 188 SER A N 1
ATOM 1460 C CA . SER A 1 188 ? 9.686 20.611 -2.110 1.00 95.56 188 SER A CA 1
ATOM 1461 C C . SER A 1 188 ? 9.777 21.304 -0.745 1.00 95.56 188 SER A C 1
ATOM 1463 O O . SER A 1 188 ? 9.184 20.857 0.237 1.00 95.56 188 SER A O 1
ATOM 1465 N N . ALA A 1 189 ? 10.501 22.423 -0.674 1.00 93.25 189 ALA A N 1
ATOM 1466 C CA . ALA A 1 189 ? 10.683 23.181 0.563 1.00 93.25 189 ALA A CA 1
ATOM 1467 C C . ALA A 1 189 ? 9.370 23.756 1.126 1.00 93.25 189 ALA A C 1
ATOM 1469 O O . ALA A 1 189 ? 9.226 23.856 2.342 1.00 93.25 189 ALA A O 1
ATOM 1470 N N . MET A 1 190 ? 8.396 24.081 0.272 1.00 94.25 190 MET A N 1
ATOM 1471 C CA . MET A 1 190 ? 7.113 24.653 0.713 1.00 94.25 190 MET A CA 1
ATOM 1472 C C . MET A 1 190 ? 6.218 23.637 1.442 1.00 94.25 190 MET A C 1
ATOM 1474 O O . MET A 1 190 ? 5.376 24.019 2.249 1.00 94.25 190 MET A O 1
ATOM 1478 N N . ILE A 1 191 ? 6.447 22.334 1.237 1.00 96.06 191 ILE A N 1
ATOM 1479 C CA . ILE A 1 191 ? 5.634 21.265 1.835 1.00 96.06 191 ILE A CA 1
ATOM 1480 C C . ILE A 1 191 ? 5.762 21.229 3.362 1.00 96.06 191 ILE A C 1
ATOM 1482 O O . ILE A 1 191 ? 4.829 20.801 4.036 1.00 96.06 191 ILE A O 1
ATOM 1486 N N . TYR A 1 192 ? 6.879 21.683 3.940 1.00 94.75 192 TYR A N 1
ATOM 1487 C CA . TYR A 1 192 ? 7.067 21.616 5.393 1.00 94.75 192 TYR A CA 1
ATOM 1488 C C . TYR A 1 192 ? 6.086 22.507 6.162 1.00 94.75 192 TYR A C 1
ATOM 1490 O O . TYR A 1 192 ? 5.594 22.093 7.209 1.00 94.75 192 TYR A O 1
ATOM 1498 N N . GLU A 1 193 ? 5.809 23.720 5.679 1.00 93.94 193 GLU A N 1
ATOM 1499 C CA . GLU A 1 193 ? 4.831 24.603 6.329 1.00 93.94 193 GLU A CA 1
ATOM 1500 C C . GLU A 1 193 ? 3.398 24.183 5.987 1.00 93.94 193 GLU A C 1
ATOM 1502 O O . GLU A 1 193 ? 2.555 24.125 6.879 1.00 93.94 193 GLU A O 1
ATOM 1507 N N . GLU A 1 194 ? 3.148 23.751 4.750 1.00 95.62 194 GLU A N 1
ATOM 1508 C CA . GLU A 1 194 ? 1.827 23.259 4.341 1.00 95.62 194 GLU A CA 1
ATOM 1509 C C . GLU A 1 194 ? 1.390 22.035 5.162 1.00 95.62 194 GLU A C 1
ATOM 1511 O O . GLU A 1 194 ? 0.296 21.990 5.723 1.00 95.62 194 GLU A O 1
ATOM 1516 N N . THR A 1 195 ? 2.293 21.064 5.341 1.00 96.25 195 THR A N 1
ATOM 1517 C CA . THR A 1 195 ? 2.024 19.858 6.144 1.00 96.25 195 THR A CA 1
ATOM 1518 C C . THR A 1 195 ? 1.704 20.215 7.594 1.00 96.25 195 THR A C 1
ATOM 1520 O O . THR A 1 195 ? 0.869 19.567 8.223 1.00 96.25 195 THR A O 1
ATOM 1523 N N . ARG A 1 196 ? 2.344 21.255 8.143 1.00 95.50 196 ARG A N 1
ATOM 1524 C CA . ARG A 1 196 ? 2.049 21.739 9.496 1.00 95.50 196 ARG A CA 1
ATOM 1525 C C . ARG A 1 196 ? 0.661 22.367 9.582 1.00 95.50 196 ARG A C 1
ATOM 1527 O O . ARG A 1 196 ? -0.042 22.101 10.554 1.00 95.50 196 ARG A O 1
ATOM 1534 N N . GLY A 1 197 ? 0.242 23.131 8.574 1.00 95.25 197 GLY A N 1
ATOM 1535 C CA . GLY A 1 197 ? -1.120 23.667 8.483 1.00 95.25 197 GLY A CA 1
ATOM 1536 C C . GLY A 1 197 ? -2.183 22.563 8.433 1.00 95.25 197 GLY A C 1
ATOM 1537 O O . GLY A 1 197 ? -3.139 22.571 9.214 1.00 95.25 197 GLY A O 1
ATOM 1538 N N . VAL A 1 198 ? -1.971 21.551 7.589 1.00 96.06 198 VAL A N 1
ATOM 1539 C CA . VAL A 1 198 ? -2.863 20.384 7.482 1.00 96.06 198 VAL A CA 1
ATOM 1540 C C . VAL A 1 198 ? -2.907 19.591 8.790 1.00 96.06 198 VAL A C 1
ATOM 1542 O O . VAL A 1 198 ? -3.981 19.232 9.266 1.00 96.06 198 VAL A O 1
ATOM 1545 N N . LEU A 1 199 ? -1.757 19.353 9.425 1.00 95.50 199 LEU A N 1
ATOM 1546 C CA . LEU A 1 199 ? -1.709 18.639 10.700 1.00 95.50 199 LEU A CA 1
ATOM 1547 C C . LEU A 1 199 ? -2.437 19.407 11.810 1.00 95.50 199 LEU A C 1
ATOM 1549 O O . LEU A 1 199 ? -3.163 18.801 12.595 1.00 95.50 199 LEU A O 1
ATOM 1553 N N . LYS A 1 200 ? -2.269 20.733 11.865 1.00 94.19 200 LYS A N 1
ATOM 1554 C CA . LYS A 1 200 ? -2.952 21.588 12.839 1.00 94.19 200 LYS A CA 1
ATOM 1555 C C . LYS A 1 200 ? -4.468 21.524 12.657 1.00 94.19 200 LYS A C 1
ATOM 1557 O O . LYS A 1 200 ? -5.169 21.222 13.615 1.00 94.19 200 LYS A O 1
ATOM 1562 N N . SER A 1 201 ? -4.963 21.732 11.437 1.00 95.12 201 SER A N 1
ATOM 1563 C CA . SER A 1 201 ? -6.406 21.672 11.152 1.00 95.12 201 SER A CA 1
ATOM 1564 C C . SER A 1 201 ? -7.011 20.296 11.454 1.00 95.12 201 SER A C 1
ATOM 1566 O O . SER A 1 201 ? -8.089 20.215 12.045 1.00 95.12 201 SER A O 1
ATOM 1568 N N . PHE A 1 202 ? -6.294 19.214 11.135 1.00 94.62 202 PHE A N 1
ATOM 1569 C CA . PHE A 1 202 ? -6.715 17.856 11.474 1.00 94.62 202 PHE A CA 1
ATOM 1570 C C . PHE A 1 202 ? -6.826 17.645 12.990 1.00 94.62 202 PHE A C 1
ATOM 1572 O O . PHE A 1 202 ? -7.864 17.193 13.476 1.00 94.62 202 PHE A O 1
ATOM 1579 N N . LEU A 1 203 ? -5.783 18.003 13.747 1.00 94.62 203 LEU A N 1
ATOM 1580 C CA . LEU A 1 203 ? -5.776 17.846 15.202 1.00 94.62 203 LEU A CA 1
ATOM 1581 C C . LEU A 1 203 ? -6.839 18.711 15.874 1.00 94.62 203 LEU A C 1
ATOM 1583 O O . LEU A 1 203 ? -7.513 18.235 16.777 1.00 94.62 203 LEU A O 1
ATOM 1587 N N . GLU A 1 204 ? -7.034 19.949 15.424 1.00 94.94 204 GLU A N 1
ATOM 1588 C CA . GLU A 1 204 ? -8.091 20.801 15.962 1.00 94.94 204 GLU A CA 1
ATOM 1589 C C . GLU A 1 204 ? -9.479 20.187 15.758 1.00 94.94 204 GLU A C 1
ATOM 1591 O O . GLU A 1 204 ? -10.287 20.230 16.680 1.00 94.94 204 GLU A O 1
ATOM 1596 N N . SER A 1 205 ? -9.760 19.593 14.593 1.00 95.69 205 SER A N 1
ATOM 1597 C CA . SER A 1 205 ? -11.047 18.932 14.338 1.00 95.69 205 SER A CA 1
ATOM 1598 C C . SER A 1 205 ? -11.265 17.734 15.265 1.00 95.69 205 SER A C 1
ATOM 1600 O O . SER A 1 205 ? -12.323 17.604 15.873 1.00 95.69 205 SER A O 1
ATOM 1602 N N . VAL A 1 206 ? -10.268 16.853 15.395 1.00 96.00 206 VAL A N 1
ATOM 1603 C CA . VAL A 1 206 ? -10.369 15.645 16.234 1.00 96.00 206 VAL A CA 1
ATOM 1604 C C . VAL A 1 206 ? -10.445 15.998 17.720 1.00 96.00 206 VAL A C 1
ATOM 1606 O O . VAL A 1 206 ? -11.256 15.427 18.443 1.00 96.00 206 VAL A O 1
ATOM 1609 N N . ILE A 1 207 ? -9.628 16.947 18.184 1.00 95.94 207 ILE A N 1
ATOM 1610 C CA . ILE A 1 207 ? -9.589 17.344 19.597 1.00 95.94 207 ILE A CA 1
ATOM 1611 C C . ILE A 1 207 ? -10.877 18.070 19.991 1.00 95.94 207 ILE A C 1
ATOM 1613 O O . ILE A 1 207 ? -11.367 17.828 21.088 1.00 95.94 207 ILE A O 1
ATOM 1617 N N . ARG A 1 208 ? -11.454 18.907 19.115 1.00 95.69 208 ARG A N 1
ATOM 1618 C CA . ARG A 1 208 ? -12.757 19.545 19.370 1.00 95.69 208 ARG A CA 1
ATOM 1619 C C . ARG A 1 208 ? -13.832 18.500 19.666 1.00 95.69 208 ARG A C 1
ATOM 1621 O O . ARG A 1 208 ? -14.460 18.568 20.715 1.00 95.69 208 ARG A O 1
ATOM 1628 N N . ASP A 1 209 ? -13.961 17.497 18.799 1.00 95.75 209 ASP A N 1
ATOM 1629 C CA . ASP A 1 209 ? -14.936 16.416 18.976 1.00 95.75 209 ASP A CA 1
ATOM 1630 C C . ASP A 1 209 ? -14.636 15.566 20.229 1.00 95.75 209 ASP A C 1
ATOM 1632 O O . ASP A 1 209 ? -15.542 15.241 20.995 1.00 95.75 209 ASP A O 1
ATOM 1636 N N . ALA A 1 210 ? -13.364 15.232 20.477 1.00 95.94 210 ALA A N 1
ATOM 1637 C CA . ALA A 1 210 ? -12.964 14.451 21.649 1.00 95.94 210 ALA A CA 1
ATOM 1638 C C . ALA A 1 210 ? -13.273 15.185 22.965 1.00 95.94 210 ALA A C 1
ATOM 1640 O O . ALA A 1 210 ? -13.764 14.574 23.914 1.00 95.94 210 ALA A O 1
ATOM 1641 N N . VAL A 1 211 ? -13.037 16.501 23.020 1.00 96.69 211 VAL A N 1
ATOM 1642 C CA . VAL A 1 211 ? -13.374 17.323 24.190 1.00 96.69 211 VAL A CA 1
ATOM 1643 C C . VAL A 1 211 ? -14.888 17.366 24.400 1.00 96.69 211 VAL A C 1
ATOM 1645 O O . VAL A 1 211 ? -15.336 17.181 25.530 1.00 96.69 211 VAL A O 1
ATOM 1648 N N . THR A 1 212 ? -15.693 17.478 23.339 1.00 95.88 212 THR A N 1
ATOM 1649 C CA . THR A 1 212 ? -17.161 17.416 23.456 1.00 95.88 212 THR A CA 1
ATOM 1650 C C . THR A 1 212 ? -17.639 16.111 24.103 1.00 95.88 212 THR A C 1
ATOM 1652 O O . THR A 1 212 ? -18.510 16.144 24.974 1.00 95.88 212 THR A O 1
ATOM 1655 N N . TYR A 1 213 ? -17.045 14.961 23.762 1.00 95.06 213 TYR A N 1
ATOM 1656 C CA . TYR A 1 213 ? -17.375 13.692 24.426 1.00 95.06 213 TYR A CA 1
ATOM 1657 C C . TYR A 1 213 ? -16.986 13.679 25.911 1.00 95.06 213 TYR A C 1
ATOM 1659 O O . TYR A 1 213 ? -17.736 13.167 26.745 1.00 95.06 213 TYR A O 1
ATOM 1667 N N . THR A 1 214 ? -15.852 14.286 26.266 1.00 96.12 214 THR A N 1
ATOM 1668 C CA . THR A 1 214 ? -15.413 14.366 27.669 1.00 96.12 214 THR A CA 1
ATOM 1669 C C . THR A 1 214 ? -16.310 15.255 28.517 1.00 96.12 214 THR A C 1
ATOM 1671 O O . THR A 1 214 ? -16.657 14.881 29.640 1.00 96.12 214 THR A O 1
ATOM 1674 N N . GLU A 1 215 ? -16.738 16.388 27.959 1.00 95.56 215 GLU A N 1
ATOM 1675 C CA . GLU A 1 215 ? -17.661 17.321 28.600 1.00 95.56 215 GLU A CA 1
ATOM 1676 C C . GLU A 1 215 ? -19.039 16.681 28.779 1.00 95.56 215 GLU A C 1
ATOM 1678 O O . GLU A 1 215 ? -19.613 16.760 29.866 1.00 95.56 215 GLU A O 1
ATOM 1683 N N . HIS A 1 216 ? -19.527 15.959 27.764 1.00 95.25 216 HIS A N 1
ATOM 1684 C CA . HIS A 1 216 ? -20.778 15.206 27.850 1.00 95.25 216 HIS A CA 1
ATOM 1685 C C . HIS A 1 216 ? -20.747 14.157 28.973 1.00 95.25 216 HIS A C 1
ATOM 1687 O O . HIS A 1 216 ? -21.710 14.012 29.724 1.00 95.25 216 HIS A O 1
ATOM 1693 N N . ALA A 1 217 ? -19.610 13.480 29.149 1.00 93.94 217 ALA A N 1
ATOM 1694 C CA . ALA A 1 217 ? -19.397 12.520 30.227 1.00 93.94 217 ALA A CA 1
ATOM 1695 C C . ALA A 1 217 ? -19.062 13.164 31.590 1.00 93.94 217 ALA A C 1
ATOM 1697 O O . ALA A 1 217 ? -18.769 12.442 32.543 1.00 93.94 217 ALA A O 1
ATOM 1698 N N . LYS A 1 218 ? -19.070 14.503 31.698 1.00 95.25 218 LYS A N 1
ATOM 1699 C CA . LYS A 1 218 ? -18.706 15.277 32.903 1.00 95.25 218 LYS A CA 1
ATOM 1700 C C . LYS A 1 218 ? -17.311 14.939 33.454 1.00 95.25 218 LYS A C 1
ATOM 1702 O O . LYS A 1 218 ? -17.049 15.081 34.650 1.00 95.25 218 LYS A O 1
ATOM 1707 N N . ARG A 1 219 ? -16.394 14.501 32.587 1.00 95.19 219 ARG A N 1
ATOM 1708 C CA . ARG A 1 219 ? -15.005 14.171 32.934 1.00 95.19 219 ARG A CA 1
ATOM 1709 C C . ARG A 1 219 ? -14.093 15.352 32.616 1.00 95.19 219 ARG A C 1
ATOM 1711 O O . ARG A 1 219 ? -14.251 16.020 31.605 1.00 95.19 219 ARG A O 1
ATOM 1718 N N . LYS A 1 220 ? -13.086 15.576 33.465 1.00 94.25 220 LYS A N 1
ATOM 1719 C CA . LYS A 1 220 ? -12.016 16.568 33.219 1.00 94.25 220 LYS A CA 1
ATOM 1720 C C . LYS A 1 220 ? -10.819 15.984 32.459 1.00 94.25 220 LYS A C 1
ATOM 1722 O O . LYS A 1 220 ? -9.907 16.720 32.091 1.00 94.25 220 LYS A O 1
ATOM 1727 N N . THR A 1 221 ? -10.814 14.669 32.254 1.00 94.00 221 THR A N 1
ATOM 1728 C CA . THR A 1 221 ? -9.716 13.925 31.634 1.00 94.00 221 THR A CA 1
ATOM 1729 C C . THR A 1 221 ? -10.190 13.323 30.320 1.00 94.00 221 THR A C 1
ATOM 1731 O O . THR A 1 221 ? -11.171 12.573 30.302 1.00 94.00 221 THR A O 1
ATOM 1734 N N . VAL A 1 222 ? -9.471 13.636 29.240 1.00 94.62 222 VAL A N 1
ATOM 1735 C CA . VAL A 1 222 ? -9.676 13.022 27.924 1.00 94.62 222 VAL A CA 1
ATOM 1736 C C . VAL A 1 222 ? -9.192 11.578 27.966 1.00 94.62 222 VAL A C 1
ATOM 1738 O O . VAL A 1 222 ? -8.033 11.328 28.294 1.00 94.62 222 VAL A O 1
ATOM 1741 N N . THR A 1 223 ? -10.079 10.634 27.659 1.00 94.12 223 THR A N 1
ATOM 1742 C CA . THR A 1 223 ? -9.751 9.203 27.594 1.00 94.12 223 THR A CA 1
ATOM 1743 C C . THR A 1 223 ? -9.427 8.784 26.159 1.00 94.12 223 THR A C 1
ATOM 1745 O O . THR A 1 223 ? -9.763 9.484 25.202 1.00 94.12 223 THR A O 1
ATOM 1748 N N . SER A 1 224 ? -8.782 7.627 25.986 1.00 93.12 224 SER A N 1
ATOM 1749 C CA . SER A 1 224 ? -8.516 7.059 24.656 1.00 93.12 224 SER A CA 1
ATOM 1750 C C . SER A 1 224 ? -9.807 6.779 23.880 1.00 93.12 224 SER A C 1
ATOM 1752 O O . SER A 1 224 ? -9.859 7.018 22.674 1.00 93.12 224 SER A O 1
ATOM 1754 N N . LEU A 1 225 ? -10.865 6.349 24.574 1.00 92.81 225 LEU A N 1
ATOM 1755 C CA . LEU A 1 225 ? -12.174 6.071 23.982 1.00 92.81 225 LEU A CA 1
ATOM 1756 C C . LEU A 1 225 ? -12.817 7.323 23.375 1.00 92.81 225 LEU A C 1
ATOM 1758 O O . LEU A 1 225 ? -13.358 7.246 22.275 1.00 92.81 225 LEU A O 1
ATOM 1762 N N . ASP A 1 226 ? -12.693 8.485 24.026 1.00 94.31 226 ASP A N 1
ATOM 1763 C CA . ASP A 1 226 ? -13.238 9.747 23.499 1.00 94.31 226 ASP A CA 1
ATOM 1764 C C . ASP A 1 226 ? -12.596 10.113 22.147 1.00 94.31 226 ASP A C 1
ATOM 1766 O O . ASP A 1 226 ? -13.271 10.575 21.225 1.00 94.31 226 ASP A O 1
ATOM 1770 N N . VAL A 1 227 ? -11.294 9.842 21.995 1.00 94.81 227 VAL A N 1
ATOM 1771 C CA . VAL A 1 227 ? -10.562 10.055 20.737 1.00 94.81 227 VAL A CA 1
ATOM 1772 C C . VAL A 1 227 ? -10.971 9.029 19.677 1.00 94.81 227 VAL A C 1
ATOM 1774 O O . VAL A 1 227 ? -11.169 9.399 18.520 1.00 94.81 227 VAL A O 1
ATOM 1777 N N . VAL A 1 228 ? -11.145 7.756 20.049 1.00 95.00 228 VAL A N 1
ATOM 1778 C CA . VAL A 1 228 ? -11.628 6.708 19.130 1.00 95.00 228 VAL A CA 1
ATOM 1779 C C . VAL A 1 228 ? -13.027 7.045 18.609 1.00 95.00 228 VAL A C 1
ATOM 1781 O O . VAL A 1 228 ? -13.280 6.914 17.410 1.00 95.00 228 VAL A O 1
ATOM 1784 N N . TYR A 1 229 ? -13.923 7.541 19.464 1.00 93.50 229 TYR A N 1
ATOM 1785 C CA . TYR A 1 229 ? -15.264 7.963 19.058 1.00 93.50 229 TYR A CA 1
ATOM 1786 C C . TYR A 1 229 ? -15.249 9.203 18.160 1.00 93.50 229 TYR A C 1
ATOM 1788 O O . TYR A 1 229 ? -15.923 9.204 17.127 1.00 93.50 229 TYR A O 1
ATOM 1796 N N . ALA A 1 230 ? -14.426 10.208 18.473 1.00 95.19 230 ALA A N 1
ATOM 1797 C CA . ALA A 1 230 ? -14.223 11.374 17.610 1.00 95.19 230 ALA A CA 1
ATOM 1798 C C . ALA A 1 230 ? -13.727 10.979 16.208 1.00 95.19 230 ALA A C 1
ATOM 1800 O O . ALA A 1 230 ? -14.257 11.427 15.190 1.00 95.19 230 ALA A O 1
ATOM 1801 N N . LEU A 1 231 ? -12.750 10.076 16.145 1.00 95.56 231 LEU A N 1
ATOM 1802 C CA . LEU A 1 231 ? -12.199 9.564 14.893 1.00 95.56 231 LEU A CA 1
ATOM 1803 C C . LEU A 1 231 ? -13.211 8.718 14.106 1.00 95.56 231 LEU A C 1
ATOM 1805 O O . LEU A 1 231 ? -13.326 8.873 12.888 1.00 95.56 231 LEU A O 1
ATOM 1809 N N . LYS A 1 232 ? -14.003 7.880 14.788 1.00 94.50 232 LYS A N 1
ATOM 1810 C CA . LYS A 1 232 ? -15.085 7.094 14.175 1.00 94.50 232 LYS A CA 1
ATOM 1811 C C . LYS A 1 232 ? -16.148 7.997 13.542 1.00 94.50 232 LYS A C 1
ATOM 1813 O O . LYS A 1 232 ? -16.567 7.732 12.418 1.00 94.50 232 LYS A O 1
ATOM 1818 N N . ARG A 1 233 ? -16.531 9.093 14.209 1.00 93.56 233 ARG A N 1
ATOM 1819 C CA . ARG A 1 233 ? -17.478 10.091 13.678 1.00 93.56 233 ARG A CA 1
ATOM 1820 C C . ARG A 1 233 ? -16.977 10.748 12.388 1.00 93.56 233 ARG A C 1
ATOM 1822 O O . ARG A 1 233 ? -17.766 10.995 11.485 1.00 93.56 233 ARG A O 1
ATOM 1829 N N . GLN A 1 234 ? -15.673 10.995 12.282 1.00 90.56 234 GLN A N 1
ATOM 1830 C CA . GLN A 1 234 ? -15.045 11.579 11.089 1.00 90.56 234 GLN A CA 1
ATOM 1831 C C . GLN A 1 234 ? -14.742 10.546 9.981 1.00 90.56 234 GLN A C 1
ATOM 1833 O O . GLN A 1 234 ? -14.082 10.882 8.997 1.00 90.56 234 GLN A O 1
ATOM 1838 N N . GLY A 1 235 ? -15.184 9.289 10.129 1.00 93.69 235 GLY A N 1
ATOM 1839 C CA . GLY A 1 235 ? -14.942 8.215 9.158 1.00 93.69 235 GLY A CA 1
ATOM 1840 C C . GLY A 1 235 ? -13.509 7.672 9.162 1.00 93.69 235 GLY A C 1
ATOM 1841 O O . GLY A 1 235 ? -13.069 7.086 8.177 1.00 93.69 235 GLY A O 1
ATOM 1842 N N . ARG A 1 236 ? -12.758 7.879 10.250 1.00 92.94 236 ARG A N 1
ATOM 1843 C CA . ARG A 1 236 ? -11.353 7.471 10.402 1.00 92.94 236 ARG A CA 1
ATOM 1844 C C . ARG A 1 236 ? -11.188 6.489 11.560 1.00 92.94 236 ARG A C 1
ATOM 1846 O O . ARG A 1 236 ? -10.532 6.800 12.545 1.00 92.94 236 ARG A O 1
ATOM 1853 N N . THR A 1 237 ? -11.800 5.313 11.469 1.00 91.38 237 THR A N 1
ATOM 1854 C CA . THR A 1 237 ? -11.781 4.309 12.548 1.00 91.38 237 THR A CA 1
ATOM 1855 C C . THR A 1 237 ? -10.354 3.900 12.932 1.00 91.38 237 THR A C 1
ATOM 1857 O O . THR A 1 237 ? -9.564 3.503 12.077 1.00 91.38 237 THR A O 1
ATOM 1860 N N . LEU A 1 238 ? -10.038 3.983 14.228 1.00 92.00 238 LEU A N 1
ATOM 1861 C CA . LEU A 1 238 ? -8.751 3.594 14.805 1.00 92.00 238 LEU A CA 1
ATOM 1862 C C . LEU A 1 238 ? -8.931 2.352 15.690 1.00 92.00 238 LEU A C 1
ATOM 1864 O O . LEU A 1 238 ? -9.796 2.339 16.564 1.00 92.00 238 LEU A O 1
ATOM 1868 N N . TYR A 1 239 ? -8.105 1.327 15.470 1.00 91.69 239 TYR A N 1
ATOM 1869 C CA . TYR A 1 239 ? -8.123 0.061 16.213 1.00 91.69 239 TYR A CA 1
ATOM 1870 C C . TYR A 1 239 ? -6.973 -0.008 17.231 1.00 91.69 239 TYR A C 1
ATOM 1872 O O . TYR A 1 239 ? -5.954 0.657 17.056 1.00 91.69 239 TYR A O 1
ATOM 1880 N N . GLY A 1 240 ? -7.127 -0.823 18.282 1.00 89.38 240 GLY A N 1
ATOM 1881 C CA . GLY A 1 240 ? -6.071 -1.089 19.276 1.00 89.38 240 GLY A CA 1
ATOM 1882 C C . GLY A 1 240 ? -6.050 -0.170 20.506 1.00 89.38 240 GLY A C 1
ATOM 1883 O O . GLY A 1 240 ? -5.097 -0.220 21.273 1.00 89.38 240 GLY A O 1
ATOM 1884 N N . PHE A 1 241 ? -7.083 0.659 20.705 1.00 85.75 241 PHE A N 1
ATOM 1885 C CA . PHE A 1 241 ? -7.159 1.639 21.807 1.00 85.75 241 PHE A CA 1
ATOM 1886 C C . PHE A 1 241 ? -8.429 1.525 22.677 1.00 85.75 241 PHE A C 1
ATOM 1888 O O . PHE A 1 241 ? -8.711 2.428 23.469 1.00 85.75 241 PHE A O 1
ATOM 1895 N N . GLY A 1 242 ? -9.197 0.439 22.525 1.00 75.38 242 GLY A N 1
ATOM 1896 C CA . GLY A 1 242 ? -10.306 0.089 23.417 1.00 75.38 242 GLY A CA 1
ATOM 1897 C C . GLY A 1 242 ? -9.798 -0.840 24.513 1.00 75.38 242 GLY A C 1
ATOM 1898 O O . GLY A 1 242 ? -9.548 -2.008 24.229 1.00 75.38 242 GLY A O 1
ATOM 1899 N N . GLY A 1 243 ? -9.563 -0.282 25.699 1.00 60.34 243 GLY A N 1
ATOM 1900 C CA . GLY A 1 243 ? -9.279 -1.038 26.921 1.00 60.34 243 GLY A CA 1
ATOM 1901 C C . GLY A 1 243 ? -10.542 -1.297 27.723 1.00 60.34 243 GLY A C 1
ATOM 1902 O O . GLY A 1 243 ? -11.560 -0.622 27.436 1.00 60.34 243 GLY A O 1
#

Sequence (243 aa):
MVGDGNTAYDQEHDNKGTEVAGCSARGLRNANVPTKAKLTYLQDKSLTLQLQYKSEDTWTDCFSITPTESRPLKLPSVSYLGFSAETGELSDNFDIISVDAKNLYSPTSGSNRGRPDAYRGGRARRQKKKGSWTWFFFKIISFCGKGGKGLGKGGAKRHRKILRDNIQGITKPAIRRLARRGGVKRISAMIYEETRGVLKSFLESVIRDAVTYTEHAKRKTVTSLDVVYALKRQGRTLYGFGG

Organism: Phaeomoniella chlamydospora (NCBI:txid158046)

InterPro domains:
  IPR001951 Histone H4 [PR00623] (145-156)
  IPR001951 Histone H4 [PR00623] (160-179)
  IPR001951 Histone H4 [PR00623] (180-200)
  IPR001951 Histone H4 [PR00623] (202-216)
  IPR001951 Histone H4 [PR00623] (217-229)
  IPR001951 Histone H4 [PR00623] (229-240)
  IPR001951 Histone H4 [PTHR10484] (144-242)
  IPR001951 Histone H4 [SM00417] (156-230)
  IPR001951 Histone H4 [cd22912] (162-240)
  IPR005052 Legume-like lectin [PF03388] (1-101)
  IPR005052 Legume-like lectin [PS51328] (1-104)
  IPR009072 Histone-fold [G3DSA:1.10.20.10] (142-243)
  IPR009072 Histone-fold [SSF47113] (145-242)
  IPR013320 Concanavalin A-like lectin/glucanase domain superfamily [SSF49899] (1-105)
  IPR019809 Histone H4, conserved site [PS00047] (155-159)
  IPR035425 CENP-T/Histone H4, histone fold [PF15511] (177-236)

pLDDT: mean 79.61, std 21.5, range [28.03, 97.56]